Protein AF-B0MYK6-F1 (afdb_monomer_lite)

pLDDT: mean 81.45, std 15.06, range [36.31, 96.44]

Radius of gyration: 29.6 Å; chains: 1; bounding box: 115×35×62 Å

Secondary structure (DSSP, 8-state):
--------------------SHHHHHHHHHHHHHHHHHHHHHHHHHHHHHHHHHHHHHHHHHHHHHHTT--SS-HHHHHHHHHHSHHHHHHHHHHHHHHHHHHHHHEEEEEEE--TTTSHHHHHHHHHHTTEEEEEEETTEEEEEESSHHHHHHTTT---EEEEEETTEEEEEEEHHHHHHHHHHHHHHHHHHHHT--

Organism: NCBI:txid445970

Sequence (198 aa):
MRSPGRSRETKNPKYGRKAPARASVSETDKKFNLIKTITTMKYLIRSVKYFIALCVLYLIIMALMLLTNTSVLTPSETFSALVRSTRGQVLIVAVVLLSALYPKFGFIRRQEIGSLRKNREQILNAFVSEGFKPVRESEHEMVFRADSLFKRLTLLFEDEIRVTQTGEWITIEGIRRGVARVYYRLQSYLERTRNENE

Structure (mmCIF, N/CA/C/O backbone):
data_AF-B0MYK6-F1
#
_entry.id   AF-B0MYK6-F1
#
loop_
_atom_site.group_PDB
_atom_site.id
_atom_site.type_symbol
_atom_site.label_atom_id
_atom_site.label_alt_id
_atom_site.label_comp_id
_atom_site.label_asym_id
_atom_site.label_entity_id
_atom_site.label_seq_id
_atom_site.pdbx_PDB_ins_code
_atom_site.Cartn_x
_atom_site.Cartn_y
_atom_site.Cartn_z
_atom_site.occupancy
_atom_site.B_iso_or_equiv
_atom_site.auth_seq_id
_atom_site.auth_comp_id
_atom_site.auth_asym_id
_atom_site.auth_atom_id
_atom_site.pdbx_PDB_model_num
ATOM 1 N N . MET A 1 1 ? -85.696 -24.598 10.374 1.00 36.81 1 MET A N 1
ATOM 2 C CA . MET A 1 1 ? -85.029 -25.312 9.254 1.00 36.81 1 MET A CA 1
ATOM 3 C C . MET A 1 1 ? -84.890 -24.360 8.066 1.00 36.81 1 MET A C 1
ATOM 5 O O . MET A 1 1 ? -85.805 -23.580 7.877 1.00 36.81 1 MET A O 1
ATOM 9 N N . ARG A 1 2 ? -83.814 -24.503 7.269 1.00 36.31 2 ARG A N 1
ATOM 10 C CA . ARG A 1 2 ? -83.619 -24.045 5.864 1.00 36.31 2 ARG A CA 1
ATOM 11 C C . ARG A 1 2 ? -83.621 -22.530 5.503 1.00 36.31 2 ARG A C 1
ATOM 13 O O . ARG A 1 2 ? -84.557 -21.795 5.771 1.00 36.31 2 ARG A O 1
ATOM 20 N N . SER A 1 3 ? -82.545 -22.143 4.796 1.00 47.00 3 SER A N 1
ATOM 21 C CA . SER A 1 3 ? -82.379 -20.999 3.852 1.00 47.00 3 SER A CA 1
ATOM 22 C C . SER A 1 3 ? -83.186 -21.225 2.540 1.00 47.00 3 SER A C 1
ATOM 24 O O . SER A 1 3 ? -83.774 -22.309 2.464 1.00 47.00 3 SER A O 1
ATOM 26 N N . PRO A 1 4 ? -83.202 -20.359 1.479 1.00 50.62 4 PRO A N 1
ATOM 27 C CA . PRO A 1 4 ? -82.365 -19.181 1.108 1.00 50.62 4 PRO A CA 1
ATOM 28 C C . PRO A 1 4 ? -83.207 -17.885 0.860 1.00 50.62 4 PRO A C 1
ATOM 30 O O . PRO A 1 4 ? -84.377 -17.874 1.216 1.00 50.62 4 PRO A O 1
ATOM 33 N N . GLY A 1 5 ? -82.764 -16.756 0.265 1.00 37.88 5 GLY A N 1
ATOM 34 C CA . GLY A 1 5 ? -81.445 -16.231 -0.173 1.00 37.88 5 GLY A CA 1
ATOM 35 C C . GLY A 1 5 ? -81.534 -15.301 -1.422 1.00 37.88 5 GLY A C 1
ATOM 36 O O . GLY A 1 5 ? -82.568 -15.281 -2.079 1.00 37.88 5 GLY A O 1
ATOM 37 N N . ARG A 1 6 ? -80.435 -14.588 -1.776 1.00 37.66 6 ARG A N 1
ATOM 38 C CA . ARG A 1 6 ? -80.304 -13.478 -2.783 1.00 37.66 6 ARG A CA 1
ATOM 39 C C . ARG A 1 6 ? -81.039 -12.166 -2.428 1.00 37.66 6 ARG A C 1
ATOM 41 O O . ARG A 1 6 ? -82.091 -12.195 -1.816 1.00 37.66 6 ARG A O 1
ATOM 48 N N . SER A 1 7 ? -80.550 -10.972 -2.780 1.00 38.28 7 SER A N 1
ATOM 49 C CA . SER A 1 7 ? -79.268 -10.566 -3.392 1.00 38.28 7 SER A CA 1
ATOM 50 C C . SER A 1 7 ? -78.860 -9.206 -2.816 1.00 38.28 7 SER A C 1
ATOM 52 O O . SER A 1 7 ? -79.649 -8.268 -2.880 1.00 38.28 7 SER A O 1
ATOM 54 N N . ARG A 1 8 ? -77.637 -9.072 -2.282 1.00 43.31 8 ARG A N 1
ATOM 55 C CA . ARG A 1 8 ? -77.063 -7.768 -1.910 1.00 43.31 8 ARG A CA 1
ATOM 56 C C . ARG A 1 8 ? -75.939 -7.385 -2.861 1.00 43.31 8 ARG A C 1
ATOM 58 O O . ARG A 1 8 ? -75.096 -8.204 -3.211 1.00 43.31 8 ARG A O 1
ATOM 65 N N . GLU A 1 9 ? -75.974 -6.120 -3.250 1.00 48.94 9 GLU A N 1
ATOM 66 C CA . GLU A 1 9 ? -75.002 -5.422 -4.078 1.00 48.94 9 GLU A CA 1
ATOM 67 C C . GLU A 1 9 ? -73.582 -5.530 -3.496 1.00 48.94 9 GLU A C 1
ATOM 69 O O . GLU A 1 9 ? -73.323 -5.085 -2.379 1.00 48.94 9 GLU A O 1
ATOM 74 N N . THR A 1 10 ? -72.640 -6.074 -4.269 1.00 42.81 10 THR A N 1
ATOM 75 C CA . THR A 1 10 ? -71.205 -5.894 -4.024 1.00 42.81 10 THR A CA 1
ATOM 76 C C . THR A 1 10 ? -70.553 -5.338 -5.283 1.00 42.81 10 THR A C 1
ATOM 78 O O . THR A 1 10 ? -70.309 -6.036 -6.267 1.00 42.81 10 THR A O 1
ATOM 81 N N . LYS A 1 11 ? -70.272 -4.030 -5.263 1.00 40.41 11 LYS A N 1
ATOM 82 C CA . LYS A 1 11 ? -69.438 -3.391 -6.286 1.00 40.41 11 LYS A CA 1
ATOM 83 C C . LYS A 1 11 ? -68.071 -4.066 -6.265 1.00 40.41 11 LYS A C 1
ATOM 85 O O . LYS A 1 11 ? -67.407 -4.075 -5.235 1.00 40.41 11 LYS A O 1
ATOM 90 N N . ASN A 1 12 ? -67.666 -4.627 -7.399 1.00 38.72 12 ASN A N 1
ATOM 91 C CA . ASN A 1 12 ? -66.358 -5.240 -7.586 1.00 38.72 12 ASN A CA 1
ATOM 92 C C . ASN A 1 12 ? -65.338 -4.141 -7.949 1.00 38.72 12 ASN A C 1
ATOM 94 O O . ASN A 1 12 ? -65.368 -3.665 -9.091 1.00 38.72 12 ASN A O 1
ATOM 98 N N . PRO A 1 13 ? -64.444 -3.706 -7.036 1.00 49.75 13 PRO A N 1
ATOM 99 C CA . PRO A 1 13 ? -63.307 -2.891 -7.427 1.00 49.75 13 PRO A CA 1
ATOM 100 C C . PRO A 1 13 ? -62.362 -3.770 -8.250 1.00 49.75 13 PRO A C 1
ATOM 102 O O . PRO A 1 13 ? -61.569 -4.537 -7.702 1.00 49.75 13 PRO A O 1
ATOM 105 N N . LYS A 1 14 ? -62.459 -3.651 -9.583 1.00 46.50 14 LYS A N 1
ATOM 106 C CA . LYS A 1 14 ? -61.541 -4.295 -10.531 1.00 46.50 14 LYS A CA 1
ATOM 107 C C . LYS A 1 14 ? -60.110 -4.156 -10.023 1.00 46.50 14 LYS A C 1
ATOM 109 O O . LYS A 1 14 ? -59.653 -3.035 -9.814 1.00 46.50 14 LYS A O 1
ATOM 114 N N . TYR A 1 15 ? -59.438 -5.301 -9.883 1.00 46.88 15 TYR A N 1
ATOM 115 C CA . TYR A 1 15 ? -58.025 -5.460 -9.540 1.00 46.88 15 TYR A CA 1
ATOM 116 C C . TYR A 1 15 ? -57.186 -4.217 -9.860 1.00 46.88 15 TYR A C 1
ATOM 118 O O . TYR A 1 15 ? -56.753 -4.007 -10.997 1.00 46.88 15 TYR A O 1
ATOM 126 N N . GLY A 1 16 ? -56.920 -3.417 -8.826 1.00 43.94 16 GLY A N 1
ATOM 127 C CA . GLY A 1 16 ? -55.912 -2.373 -8.883 1.00 43.94 16 GLY A CA 1
ATOM 128 C C . GLY A 1 16 ? -54.557 -3.037 -9.077 1.00 43.94 16 GLY A C 1
ATOM 129 O O . GLY A 1 16 ? -53.931 -3.466 -8.108 1.00 43.94 16 GLY A O 1
ATOM 130 N N . ARG A 1 17 ? -54.114 -3.148 -10.335 1.00 50.19 17 ARG A N 1
ATOM 131 C CA . ARG A 1 17 ? -52.765 -3.582 -10.705 1.00 50.19 17 ARG A CA 1
ATOM 132 C C . ARG A 1 17 ? -51.778 -2.591 -10.082 1.00 50.19 17 ARG A C 1
ATOM 134 O O . ARG A 1 17 ? -51.430 -1.596 -10.713 1.00 50.19 17 ARG A O 1
ATOM 141 N N . LYS A 1 18 ? -51.336 -2.858 -8.845 1.00 53.06 18 LYS A N 1
ATOM 142 C CA . LYS A 1 18 ? -50.196 -2.172 -8.223 1.00 53.06 18 LYS A CA 1
ATOM 143 C C . LYS A 1 18 ? -49.039 -2.277 -9.209 1.00 53.06 18 LYS A C 1
ATOM 145 O O . LYS A 1 18 ? -48.548 -3.378 -9.436 1.00 53.06 18 LYS A O 1
ATOM 150 N N . ALA A 1 19 ? -48.659 -1.165 -9.832 1.00 52.78 19 ALA A N 1
ATOM 151 C CA . ALA A 1 19 ? -47.556 -1.130 -10.780 1.00 52.78 19 ALA A CA 1
ATOM 152 C C . ALA A 1 19 ? -46.248 -1.408 -10.017 1.00 52.78 19 ALA A C 1
ATOM 154 O O . ALA A 1 19 ? -45.855 -0.570 -9.202 1.00 52.78 19 ALA A O 1
ATOM 155 N N . PRO A 1 20 ? -45.572 -2.555 -10.216 1.00 56.78 20 PRO A N 1
ATOM 156 C CA . PRO A 1 20 ? -44.380 -2.867 -9.446 1.00 56.78 20 PRO A CA 1
ATOM 157 C C . PRO A 1 20 ? -43.136 -2.246 -10.093 1.00 56.78 20 PRO A C 1
ATOM 159 O O . PRO A 1 20 ? -42.980 -2.239 -11.313 1.00 56.78 20 PRO A O 1
ATOM 162 N N . ALA A 1 21 ? -42.209 -1.810 -9.243 1.00 55.12 21 ALA A N 1
ATOM 163 C CA . ALA A 1 21 ? -40.759 -1.847 -9.459 1.00 55.12 21 ALA A CA 1
ATOM 164 C C . ALA A 1 21 ? -40.095 -1.073 -10.628 1.00 55.12 21 ALA A C 1
ATOM 166 O O . ALA A 1 21 ? -38.866 -1.029 -10.669 1.00 55.12 21 ALA A O 1
ATOM 167 N N . ARG A 1 22 ? -40.807 -0.412 -11.556 1.00 55.03 22 ARG A N 1
ATOM 168 C CA . ARG A 1 22 ? -40.123 0.229 -12.710 1.00 55.03 22 ARG A CA 1
ATOM 169 C C . ARG A 1 22 ? -39.222 1.418 -12.329 1.00 55.03 22 ARG A C 1
ATOM 171 O O . ARG A 1 22 ? -38.188 1.617 -12.958 1.00 55.03 22 ARG A O 1
ATOM 178 N N . ALA A 1 23 ? -39.579 2.176 -11.289 1.00 56.53 23 ALA A N 1
ATOM 179 C CA . ALA A 1 23 ? -38.757 3.282 -10.782 1.00 56.53 23 ALA A CA 1
ATOM 180 C C . ALA A 1 23 ? -37.548 2.795 -9.957 1.00 56.53 23 ALA A C 1
ATOM 182 O O . ALA A 1 23 ? -36.442 3.305 -10.124 1.00 56.53 23 ALA A O 1
ATOM 183 N N . SER A 1 24 ? -37.731 1.768 -9.118 1.00 58.75 24 SER A N 1
ATOM 184 C CA . SER A 1 24 ? -36.668 1.233 -8.255 1.00 58.75 24 SER A CA 1
ATOM 185 C C . SER A 1 24 ? -35.551 0.539 -9.040 1.00 58.75 24 SER A C 1
ATOM 187 O O . SER A 1 24 ? -34.388 0.649 -8.655 1.00 58.75 24 SER A O 1
ATOM 189 N N . VAL A 1 25 ? -35.874 -0.133 -10.153 1.00 63.50 25 VAL A N 1
ATOM 190 C CA . VAL A 1 25 ? -34.868 -0.754 -11.038 1.00 63.50 25 VAL A CA 1
ATOM 191 C C . VAL A 1 25 ? -33.927 0.314 -11.615 1.00 63.50 25 VAL A C 1
ATOM 193 O O . VAL A 1 25 ? -32.721 0.218 -11.422 1.00 63.50 25 VAL A O 1
ATOM 196 N N . SER A 1 26 ? -34.469 1.408 -12.165 1.00 73.12 26 SER A N 1
ATOM 197 C CA . SER A 1 26 ? -33.685 2.537 -12.705 1.00 73.12 26 SER A CA 1
ATOM 198 C C . SER A 1 26 ? -32.721 3.162 -11.685 1.00 73.12 26 SER A C 1
ATOM 200 O O . SER A 1 26 ? -31.572 3.459 -12.015 1.00 73.12 26 SER A O 1
ATOM 202 N N . GLU A 1 27 ? -33.142 3.349 -10.429 1.00 78.00 27 GLU A N 1
ATOM 203 C CA . GLU A 1 27 ? -32.228 3.842 -9.390 1.00 78.00 27 GLU A CA 1
ATOM 204 C C . GLU A 1 27 ? -31.151 2.830 -9.003 1.00 78.00 27 GLU A C 1
ATOM 206 O O . GLU A 1 27 ? -30.004 3.218 -8.772 1.00 78.00 27 GL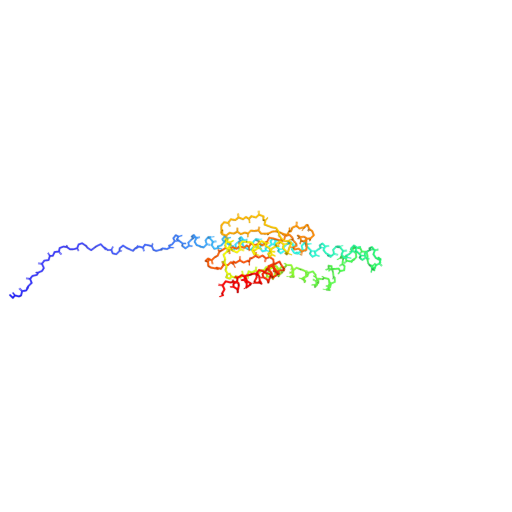U A O 1
ATOM 211 N N . THR A 1 28 ? -31.511 1.550 -8.920 1.00 81.38 28 THR A N 1
ATOM 212 C CA . THR A 1 28 ? -30.576 0.475 -8.566 1.00 81.38 28 THR A CA 1
ATOM 213 C C . THR A 1 28 ? -29.511 0.323 -9.650 1.00 81.38 28 THR A C 1
ATOM 215 O O . THR A 1 28 ? -28.323 0.295 -9.331 1.00 81.38 28 THR A O 1
ATOM 218 N N . ASP A 1 29 ? -29.905 0.364 -10.925 1.00 81.50 29 ASP A N 1
ATOM 219 C CA . ASP A 1 29 ? -28.997 0.325 -12.074 1.00 81.50 29 ASP A CA 1
ATOM 220 C C . ASP A 1 29 ? -28.067 1.545 -12.112 1.00 81.50 29 ASP A C 1
ATOM 222 O O . ASP A 1 29 ? -26.863 1.409 -12.346 1.00 81.50 29 ASP A O 1
ATOM 226 N N . LYS A 1 30 ? -28.584 2.751 -11.837 1.00 81.38 30 LYS A N 1
ATOM 227 C CA . LYS A 1 30 ? -27.758 3.968 -11.735 1.00 81.38 30 LYS A CA 1
ATOM 228 C C . LYS A 1 30 ? -26.750 3.869 -10.590 1.00 81.38 30 LYS A C 1
ATOM 230 O O . LYS A 1 30 ? -25.572 4.153 -10.800 1.00 81.38 30 LYS A O 1
ATOM 235 N N . LYS A 1 31 ? -27.180 3.426 -9.402 1.00 80.88 31 LYS A N 1
ATOM 236 C CA . LYS A 1 31 ? -26.304 3.216 -8.234 1.00 80.88 31 LYS A CA 1
ATOM 237 C C . LYS A 1 31 ? -25.233 2.159 -8.531 1.00 80.88 31 LYS A C 1
ATOM 239 O O . LYS A 1 31 ? -24.059 2.402 -8.261 1.00 80.88 31 LYS A O 1
ATOM 244 N N . PHE A 1 32 ? -25.597 1.043 -9.162 1.00 82.75 32 PHE A N 1
ATOM 245 C CA . PHE A 1 32 ? -24.663 -0.010 -9.566 1.00 82.75 32 PHE A CA 1
ATOM 246 C C . PHE A 1 32 ? -23.616 0.493 -10.570 1.00 82.75 32 PHE A C 1
ATOM 248 O O . PHE A 1 32 ? -22.416 0.323 -10.350 1.00 82.75 32 PHE A O 1
ATOM 255 N N . ASN A 1 33 ? -24.043 1.176 -11.637 1.00 81.56 33 ASN A N 1
ATOM 256 C CA . ASN A 1 33 ? -23.128 1.730 -12.638 1.00 81.56 33 ASN A CA 1
ATOM 257 C C . ASN A 1 33 ? -22.224 2.833 -12.062 1.00 81.56 33 ASN A C 1
ATOM 259 O O . ASN A 1 33 ? -21.046 2.903 -12.419 1.00 81.56 33 ASN A O 1
ATOM 263 N N . LEU A 1 34 ? -22.723 3.646 -11.125 1.00 80.88 34 LEU A N 1
ATOM 264 C CA . LEU A 1 34 ? -21.923 4.638 -10.405 1.00 80.88 34 LEU A CA 1
ATOM 265 C C . LEU A 1 34 ? -20.850 3.969 -9.529 1.00 80.88 34 LEU A C 1
ATOM 267 O O . LEU A 1 34 ? -19.680 4.333 -9.618 1.00 80.88 34 LEU A O 1
ATOM 271 N N . ILE A 1 35 ? -21.211 2.950 -8.739 1.00 81.12 35 ILE A N 1
ATOM 272 C CA . ILE A 1 35 ? -20.265 2.182 -7.907 1.00 81.12 35 ILE A CA 1
ATOM 273 C C . ILE A 1 35 ? -19.215 1.483 -8.782 1.00 81.12 35 ILE A C 1
ATOM 275 O O . ILE A 1 35 ? -18.018 1.546 -8.483 1.00 81.12 35 ILE A O 1
ATOM 279 N N . LYS A 1 36 ? -19.636 0.868 -9.894 1.00 81.62 36 LYS A N 1
ATOM 280 C CA . LYS A 1 36 ? -18.737 0.256 -10.880 1.00 81.62 36 LYS A CA 1
ATOM 281 C C . LYS A 1 36 ? -17.765 1.293 -11.444 1.00 81.62 36 LYS A C 1
ATOM 283 O O . LYS A 1 36 ? -16.561 1.077 -11.403 1.00 81.62 36 LYS A O 1
ATOM 288 N N . THR A 1 37 ? -18.257 2.456 -11.865 1.00 76.75 37 THR A N 1
ATOM 289 C CA . THR A 1 37 ? -17.408 3.531 -12.403 1.00 76.75 37 THR A CA 1
ATOM 290 C C . THR A 1 37 ? -16.421 4.045 -11.352 1.00 76.75 37 THR A C 1
ATOM 292 O O . THR A 1 37 ? -15.227 4.106 -11.622 1.00 76.75 37 THR A O 1
ATOM 295 N N . ILE A 1 38 ? -16.867 4.334 -10.124 1.00 78.62 38 ILE A N 1
ATOM 296 C CA . ILE A 1 38 ? -15.992 4.801 -9.033 1.00 78.62 38 ILE A CA 1
ATOM 297 C C . ILE A 1 38 ? -14.907 3.764 -8.701 1.00 78.62 38 ILE A C 1
ATOM 299 O O . ILE A 1 38 ? -13.749 4.130 -8.489 1.00 78.62 38 ILE A O 1
ATOM 303 N N . THR A 1 39 ? -15.251 2.474 -8.656 1.00 78.81 39 THR A N 1
ATOM 304 C CA . THR A 1 39 ? -14.274 1.406 -8.384 1.00 78.81 39 THR A CA 1
ATOM 305 C C . THR A 1 39 ? -13.297 1.215 -9.546 1.00 78.81 39 THR A C 1
ATOM 307 O O . THR A 1 39 ? -12.097 1.111 -9.294 1.00 78.81 39 THR A O 1
ATOM 310 N N . THR A 1 40 ? -13.752 1.285 -10.802 1.00 77.94 40 THR A N 1
ATOM 311 C CA . THR A 1 40 ? -12.879 1.293 -11.990 1.00 77.94 40 THR A CA 1
ATOM 312 C C . THR A 1 40 ? -11.937 2.500 -12.007 1.00 77.94 40 THR A C 1
ATOM 314 O O . THR A 1 40 ? -10.743 2.320 -12.227 1.00 77.94 40 THR A O 1
ATOM 317 N N . MET A 1 41 ? -12.413 3.711 -11.700 1.00 83.56 41 MET A N 1
ATOM 318 C CA . MET A 1 41 ? -11.564 4.911 -11.653 1.00 83.56 41 MET A CA 1
ATOM 319 C C . MET A 1 41 ? -10.509 4.820 -10.542 1.00 83.56 41 MET A C 1
ATOM 321 O O . MET A 1 41 ? -9.334 5.087 -10.786 1.00 83.56 41 MET A O 1
ATOM 325 N N . LYS A 1 42 ? -10.881 4.350 -9.341 1.00 83.69 42 LYS A N 1
ATOM 326 C CA . LYS A 1 42 ? -9.919 4.077 -8.254 1.00 83.69 42 LYS A CA 1
ATOM 327 C C . LYS A 1 42 ? -8.881 3.020 -8.650 1.00 83.69 42 LYS A C 1
ATOM 329 O O . LYS A 1 42 ? -7.705 3.170 -8.324 1.00 83.69 42 LYS A O 1
ATOM 334 N N . TYR A 1 43 ? -9.294 1.969 -9.363 1.00 84.31 43 TYR A N 1
ATOM 335 C CA . TYR A 1 43 ? -8.387 0.940 -9.880 1.00 84.31 43 TYR A CA 1
ATOM 336 C C . TYR A 1 43 ? -7.414 1.511 -10.921 1.00 84.31 43 TYR A C 1
ATOM 338 O O . TYR A 1 43 ? -6.216 1.240 -10.854 1.00 84.31 43 TYR A O 1
ATOM 346 N N . LEU A 1 44 ? -7.907 2.340 -11.845 1.00 85.44 44 LEU A N 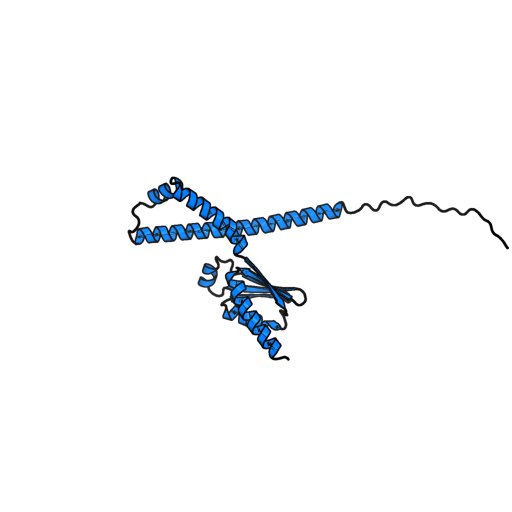1
ATOM 347 C CA . LEU A 1 44 ? -7.106 2.968 -12.893 1.00 85.44 44 LEU A CA 1
ATOM 348 C C . LEU A 1 44 ? -6.078 3.948 -12.312 1.00 85.44 44 LEU A C 1
ATOM 350 O O . LEU A 1 44 ? -4.907 3.862 -12.664 1.00 85.44 44 LEU A O 1
ATOM 354 N N . ILE A 1 45 ? -6.465 4.801 -11.357 1.00 87.50 45 ILE A N 1
ATOM 355 C CA . ILE A 1 45 ? -5.534 5.705 -10.653 1.00 87.50 45 ILE A CA 1
ATOM 356 C C . ILE A 1 45 ? -4.411 4.908 -9.968 1.00 87.50 45 ILE A C 1
ATOM 358 O O . ILE A 1 45 ? -3.236 5.267 -10.069 1.00 87.50 45 ILE A O 1
ATOM 362 N N . ARG A 1 46 ? -4.752 3.788 -9.316 1.00 87.31 46 ARG A N 1
ATOM 363 C CA . ARG A 1 46 ? -3.767 2.871 -8.723 1.00 87.31 46 ARG A CA 1
ATOM 364 C C . ARG A 1 46 ? -2.843 2.270 -9.783 1.00 87.31 46 ARG A C 1
ATOM 366 O O . ARG A 1 46 ? -1.629 2.346 -9.623 1.00 87.31 46 ARG A O 1
ATOM 373 N N . SER A 1 47 ? -3.394 1.742 -10.878 1.00 87.62 47 SER A N 1
ATOM 374 C CA . SER A 1 47 ? -2.630 1.194 -12.010 1.00 87.62 47 SER A CA 1
ATOM 375 C C . SER A 1 47 ? -1.643 2.211 -12.589 1.00 87.62 47 SER A C 1
ATOM 377 O O . SER A 1 47 ? -0.471 1.888 -12.766 1.00 87.62 47 SER A O 1
ATOM 379 N N . VAL A 1 48 ? -2.089 3.448 -12.832 1.00 89.81 48 VAL A N 1
ATOM 380 C CA . VAL A 1 48 ? -1.248 4.544 -13.339 1.00 89.81 48 VAL A CA 1
ATOM 381 C C . VAL A 1 48 ? -0.130 4.872 -12.349 1.00 89.81 48 VAL A C 1
ATOM 383 O O . VAL A 1 48 ? 1.017 5.027 -12.758 1.00 89.81 48 VAL A O 1
ATOM 386 N N . LYS A 1 49 ? -0.409 4.895 -11.039 1.00 89.75 49 LYS A N 1
ATOM 387 C CA . LYS A 1 49 ? 0.639 5.096 -10.029 1.00 89.75 49 LYS A CA 1
ATOM 388 C C . LYS A 1 49 ? 1.680 3.971 -10.026 1.00 89.75 49 LYS A C 1
ATOM 390 O O . LYS A 1 49 ? 2.869 4.264 -9.924 1.00 89.75 49 LYS A O 1
ATOM 395 N N . TYR A 1 50 ? 1.271 2.707 -10.162 1.00 89.62 50 TYR A N 1
ATOM 396 C CA . TYR A 1 50 ? 2.223 1.592 -10.266 1.00 89.62 50 TYR A CA 1
ATOM 397 C C . TYR A 1 50 ? 3.036 1.646 -11.566 1.00 89.62 50 TYR A C 1
ATOM 399 O O . TYR A 1 50 ? 4.230 1.362 -11.535 1.00 89.62 50 TYR A O 1
ATOM 407 N N . PHE A 1 51 ? 2.433 2.072 -12.679 1.00 90.06 51 PHE A N 1
ATOM 408 C CA . PHE A 1 51 ? 3.141 2.300 -13.941 1.00 90.06 51 PHE A CA 1
ATOM 409 C C . PHE A 1 51 ? 4.216 3.385 -13.789 1.00 90.06 51 PHE A C 1
ATOM 411 O O . PHE A 1 51 ? 5.386 3.132 -14.065 1.00 90.06 51 PHE A O 1
ATOM 418 N N . ILE A 1 52 ? 3.853 4.552 -13.241 1.00 90.88 52 ILE A N 1
ATOM 419 C CA . ILE A 1 52 ? 4.795 5.648 -12.963 1.00 90.88 52 ILE A CA 1
ATOM 420 C C . ILE A 1 52 ? 5.922 5.180 -12.031 1.00 90.88 52 ILE A C 1
ATOM 422 O O . ILE A 1 52 ? 7.084 5.481 -12.289 1.00 90.88 52 ILE A O 1
ATOM 426 N N . ALA A 1 53 ? 5.616 4.405 -10.985 1.00 89.19 53 ALA A N 1
ATOM 427 C CA . ALA A 1 53 ? 6.629 3.868 -10.077 1.00 89.19 53 ALA A CA 1
ATOM 428 C C . ALA A 1 53 ? 7.634 2.937 -10.785 1.00 89.19 53 ALA A C 1
ATOM 430 O O . ALA A 1 53 ? 8.831 3.018 -10.512 1.00 89.19 53 ALA A O 1
ATOM 431 N N . LEU A 1 54 ? 7.175 2.095 -11.721 1.00 90.19 54 LEU A N 1
ATOM 432 C CA . LEU A 1 54 ? 8.048 1.246 -12.541 1.00 90.19 54 LEU A CA 1
ATOM 433 C C . LEU A 1 54 ? 8.885 2.069 -13.534 1.00 90.19 54 LEU A C 1
ATOM 435 O O . LEU A 1 54 ? 10.073 1.793 -13.694 1.00 90.19 54 LEU A O 1
ATOM 439 N N . CYS A 1 55 ? 8.318 3.113 -14.146 1.00 89.81 55 CYS A N 1
ATOM 440 C CA . CYS A 1 55 ? 9.064 4.033 -15.010 1.00 89.81 55 CYS A CA 1
ATOM 441 C C . CYS A 1 55 ? 10.152 4.799 -14.240 1.00 89.81 55 CYS A C 1
ATOM 443 O O . CYS A 1 55 ? 11.284 4.886 -14.708 1.00 89.81 55 CYS A O 1
ATOM 445 N N . VAL A 1 56 ? 9.846 5.310 -13.043 1.00 90.81 56 VAL A N 1
ATOM 446 C CA . VAL A 1 56 ? 10.831 5.980 -12.176 1.00 90.81 56 VAL A CA 1
ATOM 447 C C . VAL A 1 56 ? 11.927 5.004 -11.740 1.00 90.81 56 VAL A C 1
ATOM 449 O O . VAL A 1 56 ? 13.101 5.357 -11.793 1.00 90.81 56 VAL A O 1
ATOM 452 N N . LEU A 1 57 ? 11.578 3.763 -11.383 1.00 89.81 57 LEU A N 1
ATOM 453 C CA . LEU A 1 57 ? 12.561 2.724 -11.061 1.00 89.81 57 LEU A CA 1
ATOM 454 C C . LEU A 1 57 ? 13.489 2.421 -12.251 1.00 89.81 57 LEU A C 1
ATOM 456 O O . LEU A 1 57 ? 14.701 2.343 -12.067 1.00 89.81 57 LEU A O 1
ATOM 460 N N . TYR A 1 58 ? 12.943 2.307 -13.466 1.00 87.81 58 TYR A N 1
ATOM 461 C CA . TYR A 1 58 ? 13.736 2.143 -14.688 1.00 87.81 58 TYR A CA 1
ATOM 462 C C . TYR A 1 58 ? 14.703 3.318 -14.905 1.00 87.81 58 TYR A C 1
ATOM 464 O O . TYR A 1 58 ? 15.882 3.094 -15.166 1.00 87.81 58 TYR A O 1
ATOM 472 N N . LEU A 1 59 ? 14.243 4.563 -14.731 1.00 88.38 59 LEU A N 1
ATOM 473 C CA . LEU A 1 59 ? 15.096 5.752 -14.853 1.00 88.38 59 LEU A CA 1
ATOM 474 C C . LEU A 1 59 ? 16.207 5.796 -13.791 1.00 88.38 59 LEU A C 1
ATOM 476 O O . LEU A 1 59 ? 17.326 6.188 -14.112 1.00 88.38 59 LEU A O 1
ATOM 480 N N . ILE A 1 60 ? 15.938 5.354 -12.558 1.00 90.00 60 ILE A N 1
ATOM 481 C CA . ILE A 1 60 ? 16.955 5.239 -11.499 1.00 90.00 60 ILE A CA 1
ATOM 482 C C . ILE A 1 60 ? 18.010 4.186 -11.866 1.00 90.00 60 ILE A C 1
ATOM 484 O O . ILE A 1 60 ? 19.202 4.446 -11.718 1.00 90.00 60 ILE A O 1
ATOM 488 N N . ILE A 1 61 ? 17.595 3.023 -12.380 1.00 87.38 61 ILE A N 1
ATOM 489 C CA . ILE A 1 61 ? 18.522 1.971 -12.829 1.00 87.38 61 ILE A CA 1
ATOM 490 C C . ILE A 1 61 ? 19.368 2.474 -14.006 1.00 87.38 61 ILE A C 1
ATOM 492 O O . ILE A 1 61 ? 20.586 2.329 -13.978 1.00 87.38 61 ILE A O 1
ATOM 496 N N . MET A 1 62 ? 18.754 3.139 -14.989 1.00 83.56 62 MET A N 1
ATOM 497 C CA . MET A 1 62 ? 19.459 3.780 -16.106 1.00 83.56 62 MET A CA 1
ATOM 498 C C . MET A 1 62 ? 20.493 4.807 -15.628 1.00 83.56 62 MET A C 1
ATOM 500 O O . MET A 1 62 ? 21.641 4.767 -16.064 1.00 83.56 62 MET A O 1
ATOM 504 N N . ALA A 1 63 ? 20.116 5.696 -14.704 1.00 85.62 63 ALA A N 1
ATOM 505 C CA . ALA A 1 63 ? 21.028 6.675 -14.120 1.00 85.62 63 ALA A CA 1
ATOM 506 C C . ALA A 1 63 ? 22.199 6.001 -13.385 1.00 85.62 63 ALA A C 1
ATOM 508 O O . ALA A 1 63 ? 23.344 6.415 -13.546 1.00 85.62 63 ALA A O 1
ATOM 509 N N . LEU A 1 64 ? 21.940 4.925 -12.636 1.00 86.88 64 LEU A N 1
ATOM 510 C CA . LEU A 1 64 ? 22.980 4.156 -11.953 1.00 86.88 64 LEU A CA 1
ATOM 511 C C . LEU A 1 64 ? 23.929 3.452 -12.941 1.00 86.88 64 LEU A C 1
ATOM 513 O O . LEU A 1 64 ? 25.139 3.456 -12.726 1.00 86.88 64 LEU A O 1
ATOM 517 N N . MET A 1 65 ? 23.419 2.884 -14.039 1.00 85.00 65 MET A N 1
ATOM 518 C CA . MET A 1 65 ? 24.253 2.258 -15.078 1.00 85.00 65 MET A CA 1
ATOM 519 C C . MET A 1 65 ? 25.186 3.266 -15.765 1.00 85.00 65 MET A C 1
ATOM 521 O O . MET A 1 65 ? 26.356 2.958 -15.991 1.00 85.00 65 MET A O 1
ATOM 525 N N . LEU A 1 66 ? 24.698 4.486 -16.015 1.00 81.94 66 LEU A N 1
ATOM 526 C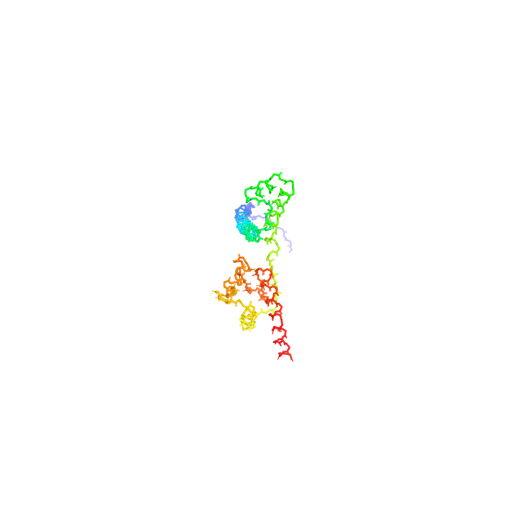 CA . LEU A 1 66 ? 25.506 5.599 -16.527 1.00 81.94 66 LEU A CA 1
ATOM 527 C C . LEU A 1 66 ? 26.576 6.036 -15.511 1.00 81.94 66 LEU A C 1
ATOM 529 O O . LEU A 1 66 ? 27.749 6.125 -15.856 1.00 81.94 66 LEU A O 1
ATOM 533 N N . LEU A 1 67 ? 26.200 6.244 -14.242 1.00 84.50 67 LEU A N 1
ATOM 534 C CA . LEU A 1 67 ? 27.128 6.651 -13.173 1.00 84.50 67 LEU A CA 1
ATOM 535 C C . LEU A 1 67 ? 28.232 5.615 -12.907 1.00 84.50 67 LEU A C 1
ATOM 537 O O . LEU A 1 67 ? 29.351 5.974 -12.552 1.00 84.50 67 LEU A O 1
ATOM 541 N N . THR A 1 68 ? 27.924 4.329 -13.082 1.00 83.25 68 THR A N 1
ATOM 542 C CA . THR A 1 68 ? 28.876 3.217 -12.924 1.00 83.25 68 THR A CA 1
ATOM 543 C C . THR A 1 68 ? 29.692 2.917 -14.187 1.00 83.25 68 THR A C 1
ATOM 545 O O . THR A 1 68 ? 30.524 2.016 -14.150 1.00 83.25 68 THR A O 1
ATOM 548 N N . ASN A 1 69 ? 29.474 3.637 -15.298 1.00 74.19 69 ASN A N 1
ATOM 549 C CA . ASN A 1 69 ? 30.054 3.353 -16.622 1.00 74.19 69 ASN A CA 1
ATOM 550 C C . ASN A 1 69 ? 29.817 1.906 -17.115 1.00 74.19 69 ASN A C 1
ATOM 552 O O . ASN A 1 69 ? 30.555 1.392 -17.953 1.00 74.19 69 ASN A O 1
ATOM 556 N N . THR A 1 70 ? 28.767 1.240 -16.621 1.00 66.75 70 THR A N 1
ATOM 557 C CA . THR A 1 70 ? 28.357 -0.103 -17.080 1.00 66.75 70 THR A CA 1
ATOM 558 C C . THR A 1 70 ? 27.446 -0.051 -18.311 1.00 66.75 70 THR A C 1
ATOM 560 O O . THR A 1 70 ? 27.154 -1.077 -18.927 1.00 66.75 70 THR A O 1
ATOM 563 N N . SER A 1 71 ? 27.004 1.146 -18.701 1.00 59.97 71 SER A N 1
ATOM 564 C CA . SER A 1 71 ? 26.247 1.400 -19.923 1.00 59.97 71 SER A CA 1
ATOM 565 C C . SER A 1 71 ? 27.145 1.354 -21.165 1.00 59.97 71 SER A C 1
ATOM 567 O O . SER A 1 71 ? 27.888 2.293 -21.436 1.00 59.97 71 SER A O 1
ATOM 569 N N . VAL A 1 72 ? 27.007 0.297 -21.970 1.00 57.78 72 VAL A N 1
ATOM 570 C CA . VAL A 1 72 ? 27.654 0.175 -23.297 1.00 57.78 72 VAL A CA 1
ATOM 571 C C . VAL A 1 72 ? 27.028 1.120 -24.343 1.00 57.78 72 VAL A C 1
ATOM 573 O O . VAL A 1 72 ? 27.601 1.325 -25.407 1.00 57.78 72 VAL A O 1
ATOM 576 N N . LEU A 1 73 ? 25.853 1.697 -24.058 1.00 63.25 73 LEU A N 1
ATOM 577 C CA . LEU A 1 73 ? 25.093 2.551 -24.974 1.00 63.25 73 LEU A CA 1
ATOM 578 C C . LEU A 1 73 ? 24.690 3.883 -24.326 1.00 63.25 73 LEU A C 1
ATOM 580 O O . LEU A 1 73 ? 24.408 3.960 -23.128 1.00 63.25 73 LEU A O 1
ATOM 584 N N . THR A 1 74 ? 24.567 4.912 -25.159 1.00 70.00 74 THR A N 1
ATOM 585 C CA . THR A 1 74 ? 24.049 6.245 -24.816 1.00 70.00 74 THR A CA 1
ATOM 586 C C . THR A 1 74 ? 22.577 6.149 -24.356 1.00 70.00 74 THR A C 1
ATOM 588 O O . THR A 1 74 ? 21.858 5.236 -24.786 1.00 70.00 74 THR A O 1
ATOM 591 N N . PRO A 1 75 ? 22.043 7.074 -23.526 1.00 69.69 75 PRO A N 1
ATOM 592 C CA . PRO A 1 75 ? 20.638 7.022 -23.093 1.00 69.69 75 PRO A CA 1
ATOM 593 C C . PRO A 1 75 ? 19.615 6.968 -24.242 1.00 69.69 75 PRO A C 1
ATOM 595 O O . PRO A 1 75 ? 18.621 6.244 -24.159 1.00 69.69 75 PRO A O 1
ATOM 598 N N . SER A 1 76 ? 19.880 7.690 -25.335 1.00 69.88 76 SER A N 1
ATOM 599 C CA . SER A 1 76 ? 19.074 7.695 -26.564 1.00 69.88 76 SER A CA 1
ATOM 600 C C . SER A 1 76 ? 19.081 6.342 -27.282 1.00 69.88 76 SER A C 1
ATOM 602 O O . SER A 1 76 ? 18.035 5.856 -27.710 1.00 69.88 76 SER A O 1
ATOM 604 N N . GLU A 1 77 ? 20.245 5.706 -27.378 1.00 73.56 77 GLU A N 1
ATOM 605 C CA . GLU A 1 77 ? 20.427 4.393 -27.996 1.00 73.56 77 GLU A CA 1
ATOM 606 C C . GLU A 1 77 ? 19.784 3.289 -27.154 1.00 73.56 77 GLU A C 1
ATOM 608 O O . GLU A 1 77 ? 19.114 2.413 -27.698 1.00 73.56 77 GLU A O 1
ATOM 613 N N . THR A 1 78 ? 19.890 3.377 -25.826 1.00 73.31 78 THR A N 1
ATOM 614 C CA . THR A 1 78 ? 19.229 2.440 -24.905 1.00 73.31 78 THR A CA 1
ATOM 615 C C . THR A 1 78 ? 17.704 2.544 -25.004 1.00 73.31 78 THR A C 1
ATOM 617 O O . THR A 1 78 ? 17.014 1.526 -25.053 1.00 73.31 78 THR A O 1
ATOM 620 N N . PHE A 1 79 ? 17.157 3.760 -25.121 1.00 74.19 79 PHE A N 1
ATOM 621 C CA . PHE A 1 79 ? 15.727 3.962 -25.372 1.00 74.19 79 PHE A CA 1
ATOM 622 C C . PHE A 1 79 ? 15.298 3.471 -26.768 1.00 74.19 79 PHE A C 1
ATOM 624 O O . PHE A 1 79 ? 14.267 2.813 -26.907 1.00 74.19 79 PHE A O 1
ATOM 631 N N . SER A 1 80 ? 16.107 3.723 -27.802 1.00 74.81 80 SER A N 1
ATOM 632 C CA . SER A 1 80 ? 15.872 3.211 -29.160 1.00 74.81 80 SER A CA 1
ATOM 633 C C . SER A 1 80 ? 15.841 1.677 -29.182 1.00 74.81 80 SER A C 1
ATOM 635 O O . SER A 1 80 ? 14.912 1.082 -29.732 1.00 74.81 80 SER A O 1
ATOM 637 N N . ALA A 1 81 ? 16.793 1.030 -28.503 1.00 78.00 81 ALA A N 1
ATOM 638 C CA . ALA A 1 81 ? 16.835 -0.416 -28.324 1.00 78.00 81 ALA A CA 1
ATOM 639 C C . ALA A 1 81 ? 15.612 -0.934 -27.547 1.00 78.00 81 ALA A C 1
ATOM 641 O O . ALA A 1 81 ? 15.025 -1.936 -27.952 1.00 78.00 81 ALA A O 1
ATOM 642 N N . LEU A 1 82 ? 15.174 -0.240 -26.490 1.00 79.69 82 LEU A N 1
ATOM 643 C CA . LEU A 1 82 ? 13.976 -0.598 -25.724 1.00 79.69 82 LEU A CA 1
ATOM 644 C C . LEU A 1 82 ? 12.698 -0.584 -26.585 1.00 79.69 82 LEU A C 1
ATOM 646 O O . LEU A 1 82 ? 11.869 -1.480 -26.463 1.00 79.69 82 LEU A O 1
ATOM 650 N N . VAL A 1 83 ? 12.529 0.404 -27.467 1.00 81.94 83 VAL A N 1
ATOM 651 C CA . VAL A 1 83 ? 11.304 0.539 -28.280 1.00 81.94 83 VAL A CA 1
ATOM 652 C C . VAL A 1 83 ? 11.340 -0.325 -29.549 1.00 81.94 83 VAL A C 1
ATOM 654 O O . VAL A 1 83 ? 10.302 -0.834 -29.980 1.00 81.94 83 VAL A O 1
ATOM 657 N N . ARG A 1 84 ? 12.517 -0.509 -30.164 1.00 82.00 84 ARG A N 1
ATOM 658 C CA . ARG A 1 84 ? 12.667 -1.217 -31.452 1.00 82.00 84 ARG A CA 1
ATOM 659 C C . ARG A 1 84 ? 13.045 -2.694 -31.325 1.00 82.00 84 ARG A C 1
ATOM 661 O O . ARG A 1 84 ? 12.771 -3.454 -32.248 1.00 82.00 84 ARG A O 1
ATOM 668 N N . SER A 1 85 ? 13.660 -3.125 -30.222 1.00 86.81 85 SER A N 1
ATOM 669 C CA . SER A 1 85 ? 13.972 -4.544 -30.005 1.00 86.81 85 SER A CA 1
ATOM 670 C C . SER A 1 85 ? 12.743 -5.310 -29.531 1.00 86.81 85 SER A C 1
ATOM 672 O O . SER A 1 85 ? 12.058 -4.878 -28.605 1.00 86.81 85 SER A O 1
ATOM 674 N N . THR A 1 86 ? 12.541 -6.522 -30.051 1.00 85.31 86 THR A N 1
ATOM 675 C CA . THR A 1 86 ? 11.529 -7.470 -29.555 1.00 85.31 86 THR A CA 1
ATOM 676 C C . THR A 1 86 ? 11.646 -7.699 -28.044 1.00 85.31 86 THR A C 1
ATOM 678 O O . THR A 1 86 ? 10.635 -7.756 -27.351 1.00 85.31 86 THR A O 1
ATOM 681 N N . ARG A 1 87 ? 12.873 -7.764 -27.497 1.00 83.19 87 ARG A N 1
ATOM 682 C CA . ARG A 1 87 ? 13.101 -7.928 -26.047 1.00 83.19 87 ARG A CA 1
ATOM 683 C C . ARG A 1 87 ? 12.606 -6.717 -25.251 1.00 83.19 87 ARG A C 1
ATOM 685 O O . ARG A 1 87 ? 12.019 -6.879 -24.186 1.00 83.19 87 ARG A O 1
ATOM 692 N N . GLY A 1 88 ? 12.824 -5.516 -25.782 1.00 84.56 88 GLY A N 1
ATOM 693 C CA . GLY A 1 88 ? 12.385 -4.272 -25.160 1.00 84.56 88 GLY A CA 1
ATOM 694 C C . GLY A 1 88 ? 10.872 -4.063 -25.257 1.00 84.56 88 GLY A C 1
ATOM 695 O O . GLY A 1 88 ? 10.243 -3.700 -24.268 1.00 84.56 88 GLY A O 1
ATOM 696 N N . GLN A 1 89 ? 10.260 -4.422 -26.387 1.00 87.19 89 GLN A N 1
ATOM 697 C CA . GLN A 1 89 ? 8.803 -4.439 -26.554 1.00 87.19 89 GLN A CA 1
ATOM 698 C C . GLN A 1 89 ? 8.128 -5.424 -25.592 1.00 87.19 89 GLN A C 1
ATOM 700 O O . GLN A 1 89 ? 7.148 -5.065 -24.940 1.00 87.19 89 GLN A O 1
ATOM 705 N N . VAL A 1 90 ? 8.686 -6.630 -25.425 1.00 91.12 90 VAL A N 1
ATOM 706 C CA . VAL A 1 90 ? 8.235 -7.591 -24.403 1.00 91.12 90 VAL A CA 1
ATOM 707 C C . VAL A 1 90 ? 8.353 -6.995 -22.997 1.00 91.12 90 VAL A C 1
ATOM 709 O O . VAL A 1 90 ? 7.426 -7.149 -22.205 1.00 91.12 90 VAL A O 1
ATOM 712 N N . LEU A 1 91 ? 9.428 -6.259 -22.688 1.00 88.81 91 LEU A N 1
ATOM 713 C CA . LEU A 1 91 ? 9.578 -5.576 -21.399 1.00 88.81 91 LEU A CA 1
ATOM 714 C C . LEU A 1 91 ? 8.547 -4.450 -21.206 1.00 88.81 91 LEU A C 1
ATOM 716 O O . LEU A 1 91 ? 7.963 -4.357 -20.130 1.00 88.81 91 LEU A O 1
ATOM 720 N N . ILE A 1 92 ? 8.261 -3.641 -22.232 1.00 88.88 92 ILE A N 1
ATOM 721 C CA . ILE A 1 92 ? 7.207 -2.611 -22.191 1.00 88.88 92 ILE A CA 1
ATOM 722 C C . ILE A 1 92 ? 5.843 -3.258 -21.913 1.00 88.88 92 ILE A C 1
ATOM 724 O O . ILE A 1 92 ? 5.138 -2.836 -20.996 1.00 88.88 92 ILE A O 1
ATOM 728 N N . VAL A 1 93 ? 5.489 -4.318 -22.648 1.00 92.19 93 VAL A N 1
ATOM 729 C CA . VAL A 1 93 ? 4.238 -5.066 -22.439 1.00 92.19 93 VAL A CA 1
ATOM 730 C C . VAL A 1 93 ? 4.191 -5.671 -21.033 1.00 92.19 93 VAL A C 1
ATOM 732 O O . VAL A 1 93 ? 3.170 -5.553 -20.358 1.00 92.19 93 VAL A O 1
ATOM 735 N N . ALA A 1 94 ? 5.293 -6.246 -20.546 1.00 90.94 94 ALA A N 1
ATOM 736 C CA . ALA A 1 94 ? 5.384 -6.789 -19.193 1.00 90.94 94 ALA A CA 1
ATOM 737 C C . ALA A 1 94 ? 5.206 -5.709 -18.110 1.00 90.94 94 ALA A C 1
ATOM 739 O O . ALA A 1 94 ? 4.484 -5.944 -17.146 1.00 90.94 94 ALA A O 1
ATOM 740 N N . VAL A 1 95 ? 5.793 -4.517 -18.272 1.00 91.69 95 VAL A N 1
ATOM 741 C CA . VAL A 1 95 ? 5.622 -3.377 -17.349 1.00 91.69 95 VAL A CA 1
ATOM 742 C C . VAL A 1 95 ? 4.175 -2.880 -17.345 1.00 91.69 95 VAL A C 1
ATOM 744 O O . VAL A 1 95 ? 3.604 -2.676 -16.271 1.00 91.69 95 VAL A O 1
ATOM 747 N N . VAL A 1 96 ? 3.549 -2.738 -18.519 1.00 91.81 96 VAL A N 1
ATOM 748 C CA . VAL A 1 96 ? 2.136 -2.343 -18.636 1.00 91.81 96 VAL A CA 1
ATOM 749 C C . VAL A 1 96 ? 1.234 -3.379 -17.963 1.00 91.81 96 VAL A C 1
ATOM 751 O O . VAL A 1 96 ? 0.462 -3.017 -17.074 1.00 91.81 96 VAL A O 1
ATOM 754 N N . LEU A 1 97 ? 1.374 -4.666 -18.299 1.00 91.38 97 LEU A N 1
ATOM 755 C CA . LEU A 1 97 ? 0.598 -5.749 -17.687 1.00 91.38 97 LEU A CA 1
ATOM 756 C C . LEU A 1 97 ? 0.820 -5.825 -16.175 1.00 91.38 97 LEU A C 1
ATOM 758 O O . LEU A 1 97 ? -0.150 -5.892 -15.424 1.00 91.38 97 LEU A O 1
ATOM 762 N N . LEU A 1 98 ? 2.068 -5.755 -15.704 1.00 89.69 98 LEU A N 1
ATOM 763 C CA . LEU A 1 98 ? 2.373 -5.778 -14.276 1.00 89.69 98 LEU A CA 1
ATOM 764 C C . LEU A 1 98 ? 1.707 -4.600 -13.560 1.00 89.69 98 LEU A C 1
ATOM 766 O O . LEU A 1 98 ? 1.044 -4.816 -12.550 1.00 89.69 98 LEU A O 1
ATOM 770 N N . SER A 1 99 ? 1.794 -3.381 -14.105 1.00 89.50 99 SER A N 1
ATOM 771 C CA . SER A 1 99 ? 1.134 -2.201 -13.529 1.00 89.50 99 SER A CA 1
ATOM 772 C C . SER A 1 99 ? -0.396 -2.319 -13.493 1.00 89.50 99 SER A C 1
ATOM 774 O O . SER A 1 99 ? -1.015 -1.902 -12.513 1.00 89.50 99 SER A O 1
ATOM 776 N N . ALA A 1 100 ? -0.997 -2.948 -14.510 1.00 88.44 100 ALA A N 1
ATOM 777 C CA . ALA A 1 100 ? -2.435 -3.179 -14.615 1.00 88.44 100 ALA A CA 1
ATOM 778 C C . ALA A 1 100 ? -2.933 -4.302 -13.696 1.00 88.44 100 ALA A C 1
ATOM 780 O O . ALA A 1 100 ? -4.051 -4.225 -13.186 1.00 88.44 100 ALA A O 1
ATOM 781 N N . LEU A 1 101 ? -2.125 -5.337 -13.449 1.00 87.31 101 LEU A N 1
ATOM 782 C CA . LEU A 1 101 ? -2.464 -6.448 -12.556 1.00 87.31 101 LEU A CA 1
ATOM 783 C C . LEU A 1 101 ? -2.132 -6.148 -11.085 1.00 87.31 101 LEU A C 1
ATOM 785 O O . LEU A 1 101 ? -2.803 -6.676 -10.196 1.00 87.31 101 LEU A O 1
ATOM 789 N N . TYR A 1 102 ? -1.142 -5.295 -10.798 1.00 81.88 102 TYR A N 1
ATOM 790 C CA . TYR A 1 102 ? -0.672 -5.036 -9.432 1.00 81.88 102 TYR A CA 1
ATOM 791 C C . TYR A 1 102 ? -1.777 -4.595 -8.450 1.00 81.88 102 TYR A C 1
ATOM 793 O O . TYR A 1 102 ? -1.818 -5.160 -7.354 1.00 81.88 102 TYR A O 1
ATOM 801 N N . PRO A 1 103 ? -2.725 -3.682 -8.778 1.00 83.50 103 PRO A N 1
ATOM 802 C CA . PRO A 1 103 ? -3.769 -3.282 -7.833 1.00 83.50 103 PRO A CA 1
ATOM 803 C C . PRO A 1 103 ? -4.656 -4.450 -7.371 1.00 83.50 103 PRO A C 1
ATOM 805 O O . PRO A 1 103 ? -5.134 -4.429 -6.239 1.00 83.50 103 PRO A O 1
ATOM 808 N N . LYS A 1 104 ? -4.844 -5.491 -8.198 1.00 82.12 104 LYS A N 1
ATOM 809 C CA . LYS A 1 104 ? -5.618 -6.694 -7.840 1.00 82.12 104 LYS A CA 1
ATOM 810 C C . LYS A 1 104 ? -4.963 -7.505 -6.717 1.00 82.12 104 LYS A C 1
ATOM 812 O O . LYS A 1 104 ? -5.662 -8.122 -5.918 1.00 82.12 104 LYS A O 1
ATOM 817 N N . PHE A 1 105 ? -3.632 -7.501 -6.640 1.00 78.44 105 PHE A N 1
ATOM 818 C CA . PHE A 1 105 ? -2.875 -8.238 -5.623 1.00 78.44 105 PHE A CA 1
ATOM 819 C C . PHE A 1 105 ? -2.387 -7.343 -4.476 1.00 78.44 105 PHE A C 1
ATOM 821 O O . PHE A 1 105 ? -2.207 -7.824 -3.358 1.00 78.44 105 PHE A O 1
ATOM 828 N N . GLY A 1 106 ? -2.220 -6.042 -4.721 1.00 82.44 106 GLY A N 1
ATOM 829 C CA . GLY A 1 106 ? -1.689 -5.074 -3.763 1.00 82.44 106 GLY A CA 1
ATOM 830 C C . GLY A 1 106 ? -2.559 -4.844 -2.525 1.00 82.44 106 GLY A C 1
ATOM 831 O O . GLY A 1 106 ? -2.024 -4.426 -1.503 1.00 82.44 106 GLY A O 1
ATOM 832 N N . PHE A 1 107 ? -3.857 -5.155 -2.569 1.00 89.38 107 PHE A N 1
ATOM 833 C CA . PHE A 1 107 ? -4.799 -4.940 -1.463 1.00 89.38 107 PHE A CA 1
ATOM 834 C C . PHE A 1 107 ? -5.327 -6.254 -0.889 1.00 89.38 107 PHE A C 1
ATOM 836 O O . PHE A 1 107 ? -5.346 -7.288 -1.563 1.00 89.38 107 PHE A O 1
ATOM 843 N N . ILE A 1 108 ? -5.735 -6.216 0.378 1.00 90.94 108 ILE A N 1
ATOM 844 C CA . ILE A 1 108 ? -6.410 -7.326 1.050 1.00 90.94 108 ILE A CA 1
ATOM 845 C C . ILE A 1 108 ? -7.424 -6.788 2.063 1.00 90.94 108 ILE A C 1
ATOM 847 O O . ILE A 1 108 ? -7.248 -5.702 2.621 1.00 90.94 108 ILE A O 1
ATOM 851 N N . ARG A 1 109 ? -8.459 -7.588 2.313 1.00 91.38 109 ARG A N 1
ATOM 852 C CA . ARG A 1 109 ? -9.380 -7.447 3.436 1.00 91.38 109 ARG A CA 1
ATOM 853 C C . ARG A 1 109 ? -9.226 -8.676 4.335 1.00 91.38 109 ARG A C 1
ATOM 855 O O . ARG A 1 109 ? -9.162 -9.796 3.831 1.00 91.38 109 ARG A O 1
ATOM 862 N N . ARG A 1 110 ? -9.145 -8.467 5.644 1.00 92.00 110 ARG A N 1
ATOM 863 C CA . ARG A 1 110 ? -9.134 -9.505 6.685 1.00 92.00 110 ARG A CA 1
ATOM 864 C C . ARG A 1 110 ? -10.212 -9.188 7.717 1.00 92.00 110 ARG A C 1
ATOM 866 O O . ARG A 1 110 ? -10.554 -8.020 7.882 1.00 92.00 110 ARG A O 1
ATOM 873 N N . GLN A 1 111 ? -10.749 -10.208 8.374 1.00 90.94 111 GLN A N 1
ATOM 874 C CA . GLN A 1 111 ? -11.762 -10.057 9.417 1.00 90.94 111 GLN A CA 1
ATOM 875 C C . GLN A 1 111 ? -11.323 -10.834 10.652 1.00 90.94 111 GLN A C 1
ATOM 877 O O . GLN A 1 111 ? -10.824 -11.942 10.498 1.00 90.94 111 GLN A O 1
ATOM 882 N N . GLU A 1 112 ? -11.511 -10.248 11.831 1.00 87.06 112 GLU A N 1
ATOM 883 C CA . GLU A 1 112 ? -11.274 -10.872 13.137 1.00 87.06 112 GLU A CA 1
ATOM 884 C C . GLU A 1 112 ? -12.454 -10.649 14.072 1.00 87.06 112 GLU A C 1
ATOM 886 O O . GLU A 1 112 ? -13.194 -9.679 13.911 1.00 87.06 112 GLU A O 1
ATOM 891 N N . ILE A 1 113 ? -12.615 -11.518 15.067 1.00 85.62 113 ILE A N 1
ATOM 892 C CA . ILE A 1 113 ? -13.602 -11.319 16.135 1.00 85.62 113 ILE A CA 1
ATOM 893 C C . ILE A 1 113 ? -13.070 -10.242 17.087 1.00 85.62 113 ILE A C 1
ATOM 895 O O . ILE A 1 113 ? -11.967 -10.367 17.617 1.00 85.62 113 ILE A O 1
ATOM 899 N N . GLY A 1 114 ? -13.848 -9.187 17.330 1.00 85.12 114 GLY A N 1
ATOM 900 C CA . GLY A 1 114 ? -13.450 -8.123 18.248 1.00 85.12 114 GLY A CA 1
ATOM 901 C C . GLY A 1 114 ? -14.349 -6.891 18.205 1.00 85.12 114 GLY A C 1
ATOM 902 O O . GLY A 1 114 ? -15.267 -6.771 17.394 1.00 85.12 114 GLY A O 1
ATOM 903 N N . SER A 1 115 ? -14.058 -5.926 19.074 1.00 88.31 115 SER A N 1
ATOM 904 C CA . SER A 1 115 ? -14.727 -4.625 19.096 1.00 88.31 115 SER A CA 1
ATOM 905 C C . SER A 1 115 ? -13.715 -3.487 19.033 1.00 88.31 115 SER A C 1
ATOM 907 O O . SER A 1 115 ? -12.842 -3.403 19.893 1.00 88.31 115 SER A O 1
ATOM 909 N N . LEU A 1 116 ? -13.887 -2.550 18.094 1.00 87.00 116 LEU A N 1
ATOM 910 C CA . LEU A 1 116 ? -13.126 -1.293 18.027 1.00 87.00 116 LEU A CA 1
ATOM 911 C C . LEU A 1 116 ? -13.080 -0.563 19.378 1.00 87.00 116 LEU A C 1
ATOM 913 O O . LEU A 1 116 ? -12.076 0.067 19.690 1.00 87.00 116 LEU A O 1
ATOM 917 N N . ARG A 1 117 ? -14.153 -0.648 20.179 1.00 86.62 117 ARG A N 1
ATOM 918 C CA . ARG A 1 117 ? -14.255 0.032 21.476 1.00 86.62 117 ARG A CA 1
ATOM 919 C C . ARG A 1 117 ? -13.577 -0.744 22.606 1.00 86.62 117 ARG A C 1
ATOM 921 O O . ARG A 1 117 ? -12.848 -0.136 23.380 1.00 86.62 117 ARG A O 1
ATOM 928 N N . LYS A 1 118 ? -13.799 -2.064 22.709 1.00 87.31 118 LYS A N 1
ATOM 929 C CA . LYS A 1 118 ? -13.187 -2.892 23.773 1.00 87.31 118 LYS A CA 1
ATOM 930 C C . LYS A 1 118 ? -11.704 -3.169 23.521 1.00 87.31 118 LYS A C 1
ATOM 932 O O . LYS A 1 118 ? -10.927 -3.189 24.462 1.00 87.31 118 LYS A O 1
ATOM 937 N N . ASN A 1 119 ? -11.320 -3.367 22.261 1.00 88.38 119 ASN A N 1
ATOM 938 C CA . ASN A 1 119 ? -9.968 -3.755 21.858 1.00 88.38 119 ASN A CA 1
ATOM 939 C C . ASN A 1 119 ? -9.149 -2.579 21.295 1.00 88.38 119 ASN A C 1
ATOM 941 O O . ASN A 1 119 ? -8.154 -2.788 20.599 1.00 88.38 119 ASN A O 1
ATOM 945 N N . ARG A 1 120 ? -9.580 -1.335 21.560 1.00 91.50 120 ARG A N 1
ATOM 946 C CA . ARG A 1 120 ? -8.974 -0.105 21.028 1.00 91.50 120 ARG A CA 1
ATOM 947 C C . ARG A 1 120 ? -7.463 -0.072 21.232 1.00 91.50 120 ARG A C 1
ATOM 949 O O . ARG A 1 120 ? -6.722 0.236 20.305 1.00 91.50 120 ARG A O 1
ATOM 956 N N . GLU A 1 121 ? -7.014 -0.381 22.442 1.00 91.69 121 GLU A N 1
ATOM 957 C CA . GLU A 1 121 ? -5.605 -0.310 22.813 1.00 91.69 121 GLU A CA 1
ATOM 958 C C . GLU A 1 121 ? -4.770 -1.388 22.109 1.00 91.69 121 GLU A C 1
ATOM 960 O O . GLU A 1 121 ? -3.724 -1.078 21.546 1.00 91.69 121 GLU A O 1
ATOM 965 N N . GLN A 1 122 ? -5.267 -2.625 22.028 1.00 90.75 122 GLN A N 1
ATOM 966 C CA . GLN A 1 122 ? -4.624 -3.717 21.289 1.00 90.75 122 GLN A CA 1
ATOM 967 C C . GLN A 1 122 ? -4.504 -3.384 19.793 1.00 90.75 122 GLN A C 1
ATOM 969 O O . GLN A 1 122 ? -3.466 -3.646 19.183 1.00 90.75 122 GLN A O 1
ATOM 974 N N . ILE A 1 123 ? -5.532 -2.753 19.209 1.00 92.12 123 ILE A N 1
ATOM 975 C CA . ILE A 1 123 ? -5.505 -2.243 17.830 1.00 92.12 123 ILE A CA 1
ATOM 976 C C . ILE A 1 123 ? -4.427 -1.162 17.697 1.00 92.12 123 ILE A C 1
ATOM 978 O O . ILE A 1 123 ? -3.522 -1.311 16.876 1.00 92.12 123 ILE A O 1
ATOM 982 N N . LEU A 1 124 ? -4.465 -0.106 18.517 1.00 94.12 124 LEU A N 1
ATOM 983 C CA . LEU A 1 124 ? -3.466 0.967 18.474 1.00 94.12 124 LEU A CA 1
ATOM 984 C C . LEU A 1 124 ? -2.038 0.427 18.627 1.00 94.12 124 LEU A C 1
ATOM 986 O O . LEU A 1 124 ? -1.181 0.763 17.814 1.00 94.12 124 LEU A O 1
ATOM 990 N N . ASN A 1 125 ? -1.792 -0.466 19.585 1.00 93.50 125 ASN A N 1
ATOM 991 C CA . ASN A 1 125 ? -0.478 -1.057 19.829 1.00 93.50 125 ASN A CA 1
ATOM 992 C C . ASN A 1 125 ? -0.014 -1.944 18.658 1.00 93.50 125 ASN A C 1
ATOM 994 O O . ASN A 1 125 ? 1.155 -1.880 18.266 1.00 93.50 125 ASN A O 1
ATOM 998 N N . ALA A 1 126 ? -0.910 -2.706 18.019 1.00 93.56 126 ALA A N 1
ATOM 999 C CA . ALA A 1 126 ? -0.594 -3.456 16.799 1.00 93.56 126 ALA A CA 1
ATOM 1000 C C . ALA A 1 126 ? -0.197 -2.537 15.631 1.00 93.56 126 ALA A C 1
ATOM 1002 O O . ALA A 1 126 ? 0.783 -2.816 14.940 1.00 93.56 126 ALA A O 1
ATOM 1003 N N . PHE A 1 127 ? -0.907 -1.423 15.426 1.00 94.81 127 PHE A N 1
ATOM 1004 C CA . PHE A 1 127 ? -0.607 -0.467 14.356 1.00 94.81 127 PHE A CA 1
ATOM 1005 C C . PHE A 1 127 ? 0.656 0.367 14.635 1.00 94.81 127 PHE A C 1
ATOM 1007 O O . PHE A 1 127 ? 1.517 0.468 13.758 1.00 94.81 127 PHE A O 1
ATOM 1014 N N . VAL A 1 128 ? 0.812 0.910 15.847 1.00 93.81 128 VAL A N 1
ATOM 1015 C CA . VAL A 1 128 ? 1.958 1.747 16.251 1.00 93.81 128 VAL A CA 1
ATOM 1016 C C . VAL A 1 128 ? 3.253 0.942 16.275 1.00 93.81 128 VAL A C 1
ATOM 1018 O O . VAL A 1 128 ? 4.258 1.391 15.725 1.00 93.81 128 VAL A O 1
ATOM 1021 N N . SER A 1 129 ? 3.234 -0.286 16.802 1.00 91.81 129 SER A N 1
ATOM 1022 C CA . SER A 1 129 ? 4.405 -1.174 16.751 1.00 91.81 129 SER A CA 1
ATOM 1023 C C . SER A 1 129 ? 4.774 -1.578 15.313 1.00 91.81 129 SER A C 1
ATOM 1025 O O . SER A 1 129 ? 5.933 -1.882 15.024 1.00 91.81 129 SER A O 1
ATOM 1027 N N . GLU A 1 130 ? 3.812 -1.556 14.386 1.00 92.88 130 GLU A N 1
ATOM 1028 C CA . GLU A 1 130 ? 4.023 -1.680 12.941 1.00 92.88 130 GLU A CA 1
ATOM 1029 C C . GLU A 1 130 ? 4.273 -0.329 12.248 1.00 92.88 130 GLU A C 1
ATOM 1031 O O . GLU A 1 130 ? 4.244 -0.252 11.021 1.00 92.88 130 GLU A O 1
ATOM 1036 N N . GLY A 1 131 ? 4.585 0.747 12.975 1.00 93.12 131 GLY A N 1
ATOM 1037 C CA . GLY A 1 131 ? 4.937 2.061 12.424 1.00 93.12 131 GLY A CA 1
ATOM 1038 C C . GLY A 1 131 ? 3.816 2.734 11.626 1.00 93.12 131 GLY A C 1
ATOM 1039 O O . GLY A 1 131 ? 4.091 3.409 10.629 1.00 93.12 131 GLY A O 1
ATOM 1040 N N . PHE A 1 132 ? 2.565 2.515 12.027 1.00 95.75 132 PHE A N 1
ATOM 1041 C CA . PHE A 1 132 ? 1.393 3.248 11.561 1.00 95.75 132 PHE A CA 1
ATOM 1042 C C . PHE A 1 132 ? 0.804 4.080 12.707 1.00 95.75 132 PHE A C 1
ATOM 1044 O O . PHE A 1 132 ? 0.743 3.621 13.842 1.00 95.75 132 PHE A O 1
ATOM 1051 N N . LYS A 1 133 ? 0.315 5.281 12.402 1.00 94.81 133 LYS A N 1
ATOM 1052 C CA . LYS A 1 133 ? -0.381 6.165 13.347 1.00 94.81 133 LYS A CA 1
ATOM 1053 C C . LYS A 1 133 ? -1.858 6.322 12.979 1.00 94.81 133 LYS A C 1
ATOM 1055 O O . LYS A 1 133 ? -2.172 6.304 11.783 1.00 94.81 133 LYS A O 1
ATOM 1060 N N . PRO A 1 134 ? -2.766 6.484 13.959 1.00 95.69 134 PRO A N 1
ATOM 1061 C CA . PRO A 1 134 ? -4.146 6.862 13.681 1.00 95.69 134 P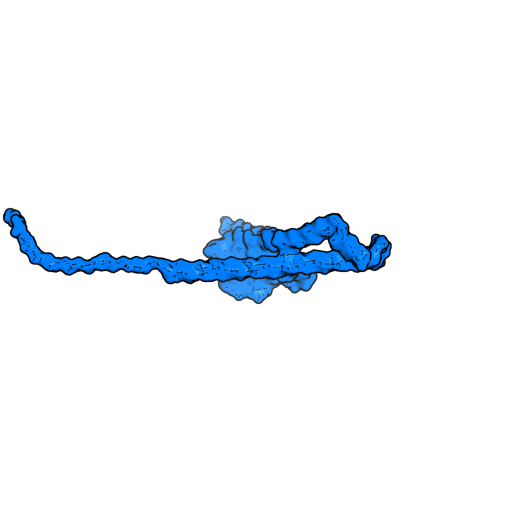RO A CA 1
ATOM 1062 C C . PRO A 1 134 ? -4.189 8.268 13.062 1.00 95.69 134 PRO A C 1
ATOM 1064 O O . PRO A 1 134 ? -3.450 9.165 13.464 1.00 95.69 134 PRO A O 1
ATOM 1067 N N . VAL A 1 135 ? -5.045 8.447 12.058 1.00 94.88 135 VAL A N 1
ATOM 1068 C CA . VAL A 1 135 ? -5.288 9.727 11.361 1.00 94.88 135 VAL A CA 1
ATOM 1069 C C . VAL A 1 135 ? -6.770 10.103 11.379 1.00 94.88 135 VAL A C 1
ATOM 1071 O O . VAL A 1 135 ? -7.106 11.284 11.339 1.00 94.88 135 VAL A O 1
ATOM 1074 N N . ARG A 1 136 ? -7.667 9.116 11.481 1.00 92.81 136 ARG A N 1
ATOM 1075 C CA . ARG A 1 136 ? -9.085 9.323 11.790 1.00 92.81 136 ARG A CA 1
ATOM 1076 C C . ARG A 1 136 ? -9.554 8.243 12.752 1.00 92.81 136 ARG A C 1
ATOM 1078 O O . ARG A 1 136 ? -9.198 7.082 12.584 1.00 92.81 136 ARG A O 1
ATOM 1085 N N . GLU A 1 137 ? -10.383 8.624 13.711 1.00 92.31 137 GLU A N 1
ATOM 1086 C CA . GLU A 1 137 ? -11.054 7.717 14.636 1.00 92.31 137 GLU A CA 1
ATOM 1087 C C . GLU A 1 137 ? -12.531 8.117 14.753 1.00 92.31 137 GLU A C 1
ATOM 1089 O O . GLU A 1 137 ? -12.885 9.293 14.650 1.00 92.31 137 GLU A O 1
ATOM 1094 N N . SER A 1 138 ? -13.410 7.126 14.854 1.00 89.12 138 SER A N 1
ATOM 1095 C CA . SER A 1 138 ? -14.871 7.239 14.910 1.00 89.12 138 SER A CA 1
ATOM 1096 C C . SER A 1 138 ? -15.431 5.942 15.510 1.00 89.12 138 SER A C 1
ATOM 1098 O O . SER A 1 138 ? -14.761 4.912 15.456 1.00 89.12 138 SER A O 1
ATOM 1100 N N . GLU A 1 139 ? -16.662 5.936 16.034 1.00 85.44 139 GLU A N 1
ATOM 1101 C CA . GLU A 1 139 ? -17.208 4.765 16.760 1.00 85.44 139 GLU A CA 1
ATOM 1102 C C . GLU A 1 139 ? -17.214 3.444 15.968 1.00 85.44 139 GLU A C 1
ATOM 1104 O O . GLU A 1 139 ? -17.230 2.363 16.560 1.00 85.44 139 GLU A O 1
ATOM 1109 N N . HIS A 1 140 ? -17.235 3.508 14.635 1.00 89.12 140 HIS A N 1
ATOM 1110 C CA . HIS A 1 140 ? -17.299 2.334 13.758 1.00 89.12 140 HIS A CA 1
ATOM 1111 C C . HIS A 1 140 ? -16.109 2.227 12.793 1.00 89.12 140 HIS A C 1
ATOM 1113 O O . HIS A 1 140 ? -16.054 1.280 12.006 1.00 89.12 140 HIS A O 1
ATOM 1119 N N . GLU A 1 141 ? -15.159 3.168 12.833 1.00 93.69 141 GLU A N 1
ATOM 1120 C CA . GLU A 1 141 ? -13.993 3.170 11.947 1.00 93.69 141 GLU A CA 1
ATOM 1121 C C . GLU A 1 141 ? -12.765 3.834 12.587 1.00 93.69 141 GLU A C 1
ATOM 1123 O O . GLU A 1 141 ? -12.829 4.957 13.082 1.00 93.69 141 GLU A O 1
ATOM 1128 N N . MET A 1 142 ? -11.609 3.184 12.458 1.00 94.75 142 MET A N 1
ATOM 1129 C CA . MET A 1 142 ? -10.293 3.798 12.626 1.00 94.75 142 MET A CA 1
ATOM 1130 C C . MET A 1 142 ? -9.535 3.751 11.297 1.00 94.75 142 MET A C 1
ATOM 1132 O O . MET A 1 142 ? -9.557 2.745 10.585 1.00 94.75 142 MET A O 1
ATOM 1136 N N . VAL A 1 143 ? -8.843 4.836 10.955 1.00 96.31 143 VAL A N 1
ATOM 1137 C CA . VAL A 1 143 ? -8.014 4.949 9.751 1.00 96.31 143 VAL A CA 1
ATOM 1138 C C . VAL A 1 143 ? -6.584 5.252 10.165 1.00 96.31 143 VAL A C 1
ATOM 1140 O O . VAL A 1 143 ? -6.312 6.260 10.820 1.00 96.31 143 VAL A O 1
ATOM 1143 N N . PHE A 1 144 ? -5.672 4.392 9.735 1.00 96.44 144 PHE A N 1
ATOM 1144 C CA . PHE A 1 144 ? -4.250 4.443 10.029 1.00 96.44 144 PHE A CA 1
ATOM 1145 C C . PHE A 1 144 ? -3.445 4.805 8.784 1.00 96.44 144 PHE A C 1
ATOM 1147 O O . PHE A 1 144 ? -3.818 4.454 7.663 1.00 96.44 144 PHE A O 1
ATOM 1154 N N . ARG A 1 145 ? -2.313 5.483 8.984 1.00 96.00 145 ARG A N 1
ATOM 1155 C CA . ARG A 1 145 ? -1.337 5.821 7.938 1.00 96.00 145 ARG A CA 1
ATOM 1156 C C . ARG A 1 145 ? 0.080 5.543 8.397 1.00 96.00 145 ARG A C 1
ATOM 1158 O O . ARG A 1 145 ? 0.347 5.541 9.595 1.00 96.00 145 ARG A O 1
ATOM 1165 N N . ALA A 1 146 ? 0.996 5.317 7.460 1.00 95.31 146 ALA A N 1
ATOM 1166 C CA . ALA A 1 146 ? 2.386 5.059 7.822 1.00 95.31 146 ALA A CA 1
ATOM 1167 C C . ALA A 1 146 ? 3.025 6.312 8.441 1.00 95.31 146 ALA A C 1
ATOM 1169 O O . ALA A 1 146 ? 2.869 7.424 7.932 1.00 95.31 146 ALA A O 1
ATOM 1170 N N . ASP A 1 147 ? 3.739 6.116 9.548 1.00 94.00 147 ASP A N 1
ATOM 1171 C CA . ASP A 1 147 ? 4.207 7.213 10.392 1.00 94.00 147 ASP A CA 1
ATOM 1172 C C . ASP A 1 147 ? 5.320 8.048 9.729 1.00 94.00 147 ASP A C 1
ATOM 1174 O O . ASP A 1 147 ? 5.265 9.282 9.742 1.00 94.00 147 ASP A O 1
ATOM 1178 N N . SER A 1 148 ? 6.268 7.375 9.063 1.00 93.12 148 SER A N 1
ATOM 1179 C CA . SER A 1 148 ? 7.437 7.984 8.417 1.00 93.12 148 SER A CA 1
ATOM 1180 C C . SER A 1 148 ? 7.330 8.073 6.889 1.00 93.12 148 SER A C 1
ATOM 1182 O O . SER A 1 148 ? 6.755 7.206 6.222 1.00 93.12 148 SER A O 1
ATOM 1184 N N . LEU A 1 149 ? 7.956 9.103 6.303 1.00 90.44 149 LEU A N 1
ATOM 1185 C CA . LEU A 1 149 ? 7.995 9.318 4.847 1.00 90.44 149 LEU A CA 1
ATOM 1186 C C . LEU A 1 149 ? 8.617 8.136 4.092 1.00 90.44 149 LEU A C 1
ATOM 1188 O O . LEU A 1 149 ? 8.072 7.714 3.074 1.00 90.44 149 LEU A O 1
ATOM 1192 N N . PHE A 1 150 ? 9.696 7.550 4.621 1.00 90.19 150 PHE A N 1
ATOM 1193 C CA . PHE A 1 150 ? 10.304 6.345 4.052 1.00 90.19 150 PHE A CA 1
ATOM 1194 C C . PHE A 1 150 ? 9.293 5.194 3.983 1.00 90.19 150 PHE A C 1
ATOM 1196 O O . PHE A 1 150 ? 9.107 4.583 2.931 1.00 90.19 150 PHE A O 1
ATOM 1203 N N . LYS A 1 151 ? 8.552 4.939 5.070 1.00 90.44 151 LYS A N 1
ATOM 1204 C CA . LYS A 1 151 ? 7.549 3.872 5.087 1.00 90.44 151 LYS A CA 1
ATOM 1205 C C . LYS A 1 151 ? 6.420 4.141 4.089 1.00 90.44 151 LYS A C 1
ATOM 1207 O O . LYS A 1 151 ? 6.061 3.221 3.355 1.00 90.44 151 LYS A O 1
ATOM 1212 N N . ARG A 1 152 ? 5.941 5.389 3.982 1.00 91.56 152 ARG A N 1
ATOM 1213 C CA . ARG A 1 152 ? 4.960 5.819 2.963 1.00 91.56 152 ARG A CA 1
ATOM 1214 C C . ARG A 1 152 ? 5.469 5.578 1.537 1.00 91.56 152 ARG A C 1
ATOM 1216 O O . ARG A 1 152 ? 4.729 5.018 0.731 1.00 91.56 152 ARG A O 1
ATOM 1223 N N . LEU A 1 153 ? 6.734 5.895 1.250 1.00 87.81 153 LEU A N 1
ATOM 1224 C CA . LEU A 1 153 ? 7.369 5.632 -0.047 1.00 87.81 153 LEU A CA 1
ATOM 1225 C C . LEU A 1 153 ? 7.429 4.127 -0.362 1.00 87.81 153 LEU A C 1
ATOM 1227 O O . LEU A 1 153 ? 7.004 3.716 -1.439 1.00 87.81 153 LEU A O 1
ATOM 1231 N N . THR A 1 154 ? 7.843 3.280 0.591 1.00 87.06 154 THR A N 1
ATOM 1232 C CA . THR A 1 154 ? 7.854 1.810 0.393 1.00 87.06 154 THR A CA 1
ATOM 1233 C C . THR A 1 154 ? 6.459 1.177 0.256 1.00 87.06 154 THR A C 1
ATOM 1235 O O . THR A 1 154 ? 6.348 -0.012 -0.045 1.00 87.06 154 THR A O 1
ATOM 1238 N N . LEU A 1 155 ? 5.394 1.938 0.522 1.00 88.00 155 LEU A N 1
ATOM 1239 C CA . LEU A 1 155 ? 3.993 1.561 0.312 1.00 88.00 155 LEU A CA 1
ATOM 1240 C C . LEU A 1 155 ? 3.366 2.335 -0.865 1.00 88.00 155 LEU A C 1
ATOM 1242 O O . LEU A 1 155 ? 2.150 2.300 -1.043 1.00 88.00 155 LEU A O 1
ATOM 1246 N N . LEU A 1 156 ? 4.179 3.043 -1.664 1.00 88.00 156 LEU A N 1
ATOM 1247 C CA . LEU A 1 156 ? 3.766 3.860 -2.812 1.00 88.00 156 LEU A CA 1
ATOM 1248 C C . LEU A 1 156 ? 2.627 4.841 -2.476 1.00 88.00 156 LEU A C 1
ATOM 1250 O O . LEU A 1 156 ? 1.732 5.092 -3.285 1.00 88.00 156 LEU A O 1
ATOM 1254 N N . PHE A 1 157 ? 2.637 5.377 -1.252 1.00 87.62 157 PHE A N 1
ATOM 1255 C CA . PHE A 1 157 ? 1.594 6.241 -0.687 1.00 87.62 157 PHE A CA 1
ATOM 1256 C C . PHE A 1 157 ? 0.167 5.639 -0.710 1.00 87.62 157 PHE A C 1
ATOM 1258 O O . PHE A 1 157 ? -0.809 6.365 -0.539 1.00 87.62 157 PHE A O 1
ATOM 1265 N N . GLU A 1 158 ? 0.022 4.318 -0.887 1.00 89.19 158 GLU A N 1
ATOM 1266 C CA . GLU A 1 158 ? -1.175 3.538 -0.509 1.00 89.19 158 GLU A CA 1
ATOM 1267 C C . GLU A 1 158 ? -1.034 3.060 0.951 1.00 89.19 158 GLU A C 1
ATOM 1269 O O . GLU A 1 158 ? -1.289 1.906 1.286 1.00 89.19 158 GLU A O 1
ATOM 1274 N N . ASP A 1 159 ? -0.547 3.939 1.828 1.00 92.06 159 ASP A N 1
ATOM 1275 C CA . ASP A 1 159 ? -0.258 3.633 3.232 1.00 92.06 159 ASP A CA 1
ATOM 1276 C C . ASP A 1 159 ? -1.491 3.680 4.150 1.00 92.06 159 ASP A C 1
ATOM 1278 O O . ASP A 1 159 ? -1.359 3.464 5.352 1.00 92.06 159 ASP A O 1
ATOM 1282 N N . GLU A 1 160 ? -2.669 3.961 3.591 1.00 93.88 160 GLU A N 1
ATOM 1283 C CA . GLU A 1 160 ? -3.939 3.976 4.312 1.00 93.88 160 GLU A CA 1
ATOM 1284 C C . GLU A 1 160 ? -4.417 2.547 4.614 1.00 93.88 160 GLU A C 1
ATOM 1286 O O . GLU A 1 160 ? -4.559 1.715 3.712 1.00 93.88 160 GLU A O 1
ATOM 1291 N N . ILE A 1 161 ? -4.689 2.276 5.890 1.00 95.12 161 ILE A N 1
A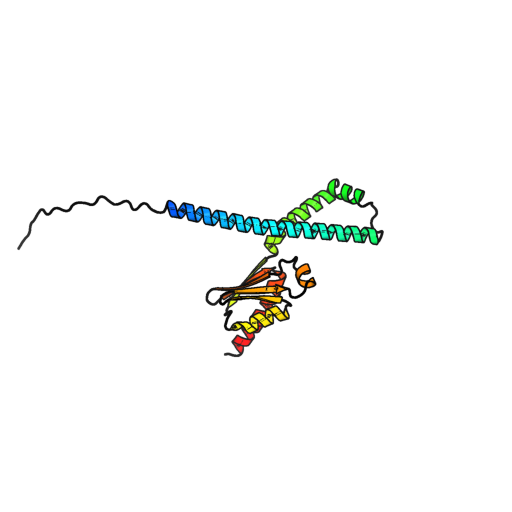TOM 1292 C CA . ILE A 1 161 ? -5.318 1.041 6.360 1.00 95.12 161 ILE A CA 1
ATOM 1293 C C . ILE A 1 161 ? -6.540 1.421 7.192 1.00 95.12 161 ILE A C 1
ATOM 1295 O O . ILE A 1 161 ? -6.448 2.236 8.109 1.00 95.12 161 ILE A O 1
ATOM 1299 N N . ARG A 1 162 ? -7.689 0.832 6.871 1.00 95.44 162 ARG A N 1
ATOM 1300 C CA . ARG A 1 162 ? -8.967 1.053 7.549 1.00 95.44 162 ARG A CA 1
ATOM 1301 C C . ARG A 1 162 ? -9.308 -0.146 8.413 1.00 95.44 162 ARG A C 1
ATOM 1303 O O . ARG A 1 162 ? -9.096 -1.285 8.009 1.00 95.44 162 ARG A O 1
ATOM 1310 N N . VAL A 1 163 ? -9.857 0.127 9.584 1.00 94.81 163 VAL A N 1
ATOM 1311 C CA . VAL A 1 163 ? -10.317 -0.850 10.566 1.00 94.81 163 VAL A CA 1
ATOM 1312 C C . VAL A 1 163 ? -11.764 -0.488 10.861 1.00 94.81 163 VAL A C 1
ATOM 1314 O O . VAL A 1 163 ? -12.027 0.609 11.340 1.00 94.81 163 VAL A O 1
ATOM 1317 N N . THR A 1 164 ? -12.706 -1.356 10.511 1.00 94.69 164 THR A N 1
ATOM 1318 C CA . THR A 1 164 ? -14.150 -1.061 10.541 1.00 94.69 164 THR A CA 1
ATOM 1319 C C . THR A 1 164 ? -14.901 -2.090 11.371 1.00 94.69 164 THR A C 1
ATOM 1321 O O . THR A 1 164 ? -14.609 -3.281 11.274 1.00 94.69 164 THR A O 1
ATOM 1324 N N . GLN A 1 165 ? -15.871 -1.654 12.176 1.00 92.44 165 GLN A N 1
ATOM 1325 C CA . GLN A 1 165 ? -16.740 -2.567 12.924 1.00 92.44 165 GLN A CA 1
ATOM 1326 C C . GLN A 1 165 ? -17.858 -3.097 12.016 1.00 92.44 165 GLN A C 1
ATOM 1328 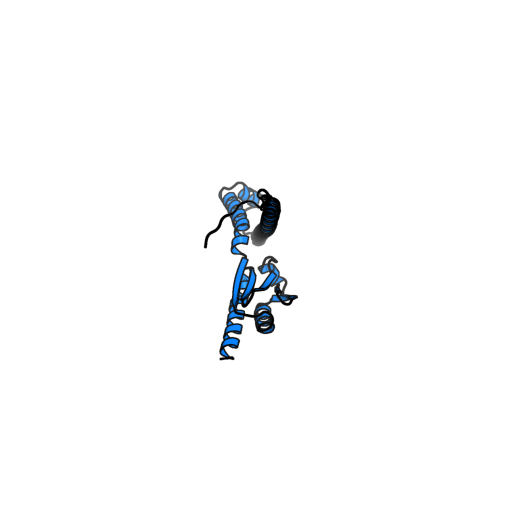O O . GLN A 1 165 ? -18.457 -2.354 11.239 1.00 92.44 165 GLN A O 1
ATOM 1333 N N . THR A 1 166 ? -18.173 -4.386 12.106 1.00 90.12 166 THR A N 1
ATOM 1334 C CA . THR A 1 166 ? -19.302 -5.020 11.410 1.00 90.12 166 THR A CA 1
ATOM 1335 C C . THR A 1 166 ? -19.882 -6.120 12.301 1.00 90.12 166 THR A C 1
ATOM 1337 O O . THR A 1 166 ? -19.434 -7.264 12.273 1.00 90.12 166 THR A O 1
ATOM 1340 N N . GLY A 1 167 ? -20.868 -5.767 13.132 1.00 87.69 167 GLY A N 1
ATOM 1341 C CA . GLY A 1 167 ? -21.386 -6.672 14.165 1.00 87.69 167 GLY A CA 1
ATOM 1342 C C . GLY A 1 167 ? -20.298 -7.006 15.187 1.00 87.69 167 GLY A C 1
ATOM 1343 O O . GLY A 1 167 ? -19.691 -6.097 15.748 1.00 87.69 167 GLY A O 1
ATOM 1344 N N . GLU A 1 168 ? -20.017 -8.292 15.382 1.00 87.38 168 GLU A N 1
ATOM 1345 C CA . GLU A 1 168 ? -18.939 -8.803 16.250 1.00 87.38 168 GLU A CA 1
ATOM 1346 C C . GLU A 1 168 ? -17.558 -8.849 15.567 1.00 87.38 168 GLU A C 1
ATOM 1348 O O . GLU A 1 168 ? -16.565 -9.216 16.195 1.00 87.38 168 GLU A O 1
ATOM 1353 N N . TRP A 1 169 ? -17.484 -8.478 14.285 1.00 89.81 169 TRP A N 1
ATOM 1354 C CA . TRP A 1 169 ? -16.269 -8.568 13.480 1.00 89.81 169 TRP A CA 1
ATOM 1355 C C . TRP A 1 169 ? -15.603 -7.207 13.292 1.00 89.81 169 TRP A C 1
ATOM 1357 O O . TRP A 1 169 ? -16.250 -6.214 12.953 1.00 89.81 169 TRP A O 1
ATOM 1367 N N . ILE A 1 170 ? -14.280 -7.183 13.407 1.00 92.62 170 ILE A N 1
ATOM 1368 C CA . ILE A 1 170 ? -13.418 -6.096 12.957 1.00 92.62 170 ILE A CA 1
ATOM 1369 C C . ILE A 1 170 ? -12.903 -6.444 11.564 1.00 92.62 170 ILE A C 1
ATOM 1371 O O . ILE A 1 170 ? -12.220 -7.447 11.376 1.00 92.62 170 ILE A O 1
ATOM 1375 N N . THR A 1 171 ? -13.184 -5.594 10.581 1.00 94.25 171 THR A N 1
ATOM 1376 C CA . THR A 1 171 ? -12.679 -5.731 9.213 1.00 94.25 171 THR A CA 1
ATOM 1377 C C . THR A 1 171 ? -11.503 -4.784 8.984 1.00 94.25 171 THR A C 1
ATOM 1379 O O . THR A 1 171 ? -11.675 -3.564 9.024 1.00 94.25 171 THR A O 1
ATOM 1382 N N . ILE A 1 172 ? -10.322 -5.340 8.702 1.00 94.88 172 ILE A N 1
ATOM 1383 C CA . ILE A 1 172 ? -9.103 -4.603 8.343 1.00 94.88 172 ILE A CA 1
ATOM 1384 C C . ILE A 1 172 ? -8.931 -4.627 6.821 1.00 94.88 172 ILE A C 1
ATOM 1386 O O . ILE A 1 172 ? -8.810 -5.697 6.222 1.00 94.88 172 ILE A O 1
ATOM 1390 N N . GLU A 1 173 ? -8.882 -3.459 6.186 1.00 94.19 173 GLU A N 1
ATOM 1391 C CA . GLU A 1 173 ? -8.706 -3.298 4.740 1.00 94.19 173 GLU A CA 1
ATOM 1392 C C . GLU A 1 173 ? -7.568 -2.324 4.420 1.00 94.19 173 GLU A C 1
ATOM 1394 O O . GLU A 1 173 ? -7.462 -1.255 5.014 1.00 94.19 173 GLU A O 1
ATOM 1399 N N . GLY A 1 174 ? -6.721 -2.670 3.452 1.00 92.88 174 GLY A N 1
ATOM 1400 C CA . GLY A 1 174 ? -5.621 -1.807 3.023 1.00 92.88 174 GLY A CA 1
ATOM 1401 C C . GLY A 1 174 ? -4.585 -2.543 2.182 1.00 92.88 174 GLY A C 1
ATOM 1402 O O . GLY A 1 174 ? -4.839 -3.629 1.649 1.00 92.88 174 GLY A O 1
ATOM 1403 N N . ILE A 1 175 ? -3.395 -1.953 2.059 1.00 91.69 175 ILE A N 1
ATOM 1404 C CA . ILE A 1 175 ? -2.275 -2.561 1.333 1.00 91.69 175 ILE A CA 1
ATOM 1405 C C . ILE A 1 175 ? -1.845 -3.884 1.989 1.00 91.69 175 ILE A C 1
ATOM 1407 O O . ILE A 1 175 ? -1.542 -3.932 3.183 1.00 91.69 175 ILE A O 1
ATOM 1411 N N . ARG A 1 176 ? -1.773 -4.968 1.203 1.00 89.62 176 ARG A N 1
ATOM 1412 C CA . ARG A 1 176 ? -1.557 -6.355 1.661 1.00 89.62 176 ARG A CA 1
ATOM 1413 C C . ARG A 1 176 ? -0.373 -6.487 2.617 1.00 89.62 176 ARG A C 1
ATOM 1415 O O . ARG A 1 176 ? -0.490 -7.136 3.649 1.00 89.62 176 ARG A O 1
ATOM 1422 N N . ARG A 1 177 ? 0.753 -5.842 2.292 1.00 89.00 177 ARG A N 1
ATOM 1423 C CA . ARG A 1 177 ? 1.991 -5.881 3.092 1.00 89.00 177 ARG A CA 1
ATOM 1424 C C . ARG A 1 177 ? 1.869 -5.155 4.439 1.00 89.00 177 ARG A C 1
ATOM 1426 O O . ARG A 1 177 ? 2.600 -5.484 5.365 1.00 89.00 177 ARG A O 1
ATOM 1433 N N . GLY A 1 178 ? 0.989 -4.158 4.536 1.00 90.38 178 GLY A N 1
ATOM 1434 C CA . GLY A 1 178 ? 0.671 -3.474 5.789 1.00 90.38 178 GLY A CA 1
ATOM 1435 C C . GLY A 1 178 ? -0.314 -4.290 6.620 1.00 90.38 178 GLY A C 1
ATOM 1436 O O . GLY A 1 178 ? 0.012 -4.680 7.736 1.00 90.38 178 GLY A O 1
ATOM 1437 N N . VAL A 1 179 ? -1.464 -4.629 6.025 1.00 92.31 179 VAL A N 1
ATOM 1438 C CA . VAL A 1 179 ? -2.532 -5.399 6.683 1.00 92.31 179 VAL A CA 1
ATOM 1439 C C . VAL A 1 179 ? -2.012 -6.720 7.237 1.00 92.31 179 VAL A C 1
ATOM 1441 O O . VAL A 1 179 ? -2.289 -7.012 8.388 1.00 92.31 179 VAL A O 1
ATOM 1444 N N . ALA A 1 180 ? -1.231 -7.495 6.475 1.00 91.12 180 ALA A N 1
ATOM 1445 C CA . ALA A 1 180 ? -0.755 -8.803 6.932 1.00 91.12 180 ALA A CA 1
ATOM 1446 C C . ALA A 1 180 ? 0.060 -8.724 8.235 1.00 91.12 180 ALA A C 1
ATOM 1448 O O . ALA A 1 180 ? -0.202 -9.490 9.155 1.00 91.12 180 ALA A O 1
ATOM 1449 N N . ARG A 1 181 ? 1.011 -7.783 8.348 1.00 90.38 181 ARG A N 1
ATOM 1450 C CA . ARG A 1 181 ? 1.843 -7.662 9.558 1.00 90.38 181 ARG A CA 1
ATOM 1451 C C . ARG A 1 181 ? 1.046 -7.179 10.767 1.00 90.38 181 ARG A C 1
ATOM 1453 O O . ARG A 1 181 ? 1.180 -7.748 11.845 1.00 90.38 181 ARG A O 1
ATOM 1460 N N . VAL A 1 182 ? 0.190 -6.175 10.569 1.00 92.44 182 VAL A N 1
ATOM 1461 C CA . VAL A 1 182 ? -0.670 -5.656 11.642 1.00 92.44 182 VAL A CA 1
ATOM 1462 C C . VAL A 1 182 ? -1.660 -6.721 12.112 1.00 92.44 182 VAL A C 1
ATOM 1464 O O . VAL A 1 182 ? -1.834 -6.897 13.311 1.00 92.44 182 VAL A O 1
ATOM 1467 N N . TYR A 1 183 ? -2.261 -7.463 11.181 1.00 91.94 183 TYR A N 1
ATOM 1468 C CA . TYR A 1 183 ? -3.199 -8.551 11.455 1.00 91.94 183 TYR A CA 1
ATOM 1469 C C . TYR A 1 183 ? -2.573 -9.642 12.333 1.00 91.94 183 TYR A C 1
ATOM 1471 O O . TYR A 1 183 ? -3.136 -9.954 13.375 1.00 91.94 183 TYR A O 1
ATOM 1479 N N . TYR A 1 184 ? -1.375 -10.140 11.994 1.00 89.50 184 TYR A N 1
ATOM 1480 C CA . TYR A 1 184 ? -0.690 -11.146 12.820 1.00 89.50 184 TYR A CA 1
ATOM 1481 C C . TYR A 1 184 ? -0.378 -10.646 14.242 1.00 89.50 184 TYR A C 1
ATOM 1483 O O . TYR A 1 184 ? -0.510 -11.405 15.200 1.00 89.50 184 TYR A O 1
ATOM 1491 N N . ARG A 1 185 ? 0.005 -9.370 14.411 1.00 88.75 185 ARG A N 1
ATOM 1492 C CA . ARG A 1 185 ? 0.213 -8.798 15.754 1.00 88.75 185 ARG A CA 1
ATOM 1493 C C . ARG A 1 185 ? -1.088 -8.593 16.518 1.00 88.75 185 ARG A C 1
ATOM 1495 O O . ARG A 1 185 ? -1.139 -8.910 17.700 1.00 88.75 185 ARG A O 1
ATOM 1502 N N . LEU A 1 186 ? -2.130 -8.091 15.856 1.00 89.62 186 LEU A N 1
ATOM 1503 C CA . LEU A 1 186 ? -3.434 -7.896 16.481 1.00 89.62 186 LEU A CA 1
ATOM 1504 C C . LEU A 1 186 ? -4.021 -9.228 16.950 1.00 89.62 186 LEU A C 1
ATOM 1506 O O . LEU A 1 186 ? -4.463 -9.306 18.089 1.00 89.62 186 LEU A O 1
ATOM 1510 N N . GLN A 1 187 ? -3.965 -10.266 16.112 1.00 88.12 187 GLN A N 1
ATOM 1511 C CA . GLN A 1 187 ? -4.403 -11.612 16.473 1.00 88.12 187 GLN A CA 1
ATOM 1512 C C . GLN A 1 187 ? -3.694 -12.090 17.752 1.00 88.12 187 GLN A C 1
ATOM 1514 O O . GLN A 1 187 ? -4.363 -12.465 18.710 1.00 88.12 187 GLN A O 1
ATOM 1519 N N . SER A 1 188 ? -2.364 -11.946 17.832 1.00 86.12 188 SER A N 1
ATOM 1520 C CA . SER A 1 188 ? -1.601 -12.309 19.036 1.00 86.12 188 SER A CA 1
ATOM 1521 C C . SER A 1 188 ? -2.011 -11.526 20.294 1.00 86.12 188 SER A C 1
ATOM 1523 O O . SER A 1 188 ? -2.011 -12.093 21.386 1.00 86.12 188 SER A O 1
ATOM 1525 N N . TYR A 1 189 ? -2.377 -10.243 20.178 1.00 85.31 189 TYR A N 1
ATOM 1526 C CA . TYR A 1 189 ? -2.884 -9.473 21.322 1.00 85.31 189 TYR A CA 1
ATOM 1527 C C . TYR A 1 189 ? -4.307 -9.884 21.725 1.00 85.31 189 TYR A C 1
ATOM 1529 O O . TYR A 1 189 ? -4.593 -9.974 22.916 1.00 85.31 189 TYR A O 1
ATOM 1537 N N . LEU A 1 190 ? -5.189 -10.155 20.758 1.00 83.12 190 LEU A N 1
ATOM 1538 C CA . LEU A 1 190 ? -6.563 -10.596 21.018 1.00 83.12 190 LEU A CA 1
ATOM 1539 C C . LEU A 1 190 ? -6.608 -11.994 21.650 1.00 83.12 190 LEU A C 1
ATOM 1541 O O . LEU A 1 190 ? -7.391 -12.212 22.570 1.00 83.12 190 LEU A O 1
ATOM 1545 N N . GLU A 1 191 ? -5.751 -12.916 21.206 1.00 82.44 191 GLU A N 1
ATOM 1546 C CA . GLU A 1 191 ? -5.611 -14.258 21.788 1.00 82.44 191 GLU A CA 1
ATOM 1547 C C . GLU A 1 191 ? -5.130 -14.197 23.244 1.00 82.44 191 GLU A C 1
ATOM 1549 O O . GLU A 1 191 ? -5.717 -14.847 24.103 1.00 82.44 191 GLU A O 1
ATOM 1554 N N . ARG A 1 192 ? -4.132 -13.355 23.558 1.00 80.75 192 ARG A N 1
ATOM 1555 C CA . ARG A 1 192 ? -3.676 -13.150 24.948 1.00 80.75 192 ARG A CA 1
ATOM 1556 C C . ARG A 1 192 ? -4.794 -12.630 25.842 1.00 80.75 192 ARG A C 1
ATOM 1558 O O . ARG A 1 192 ? -5.097 -13.254 26.849 1.00 80.75 192 ARG A O 1
ATOM 1565 N N . THR A 1 193 ? -5.465 -11.554 25.429 1.00 77.00 193 THR A N 1
ATOM 1566 C CA . THR A 1 193 ? -6.578 -10.993 26.206 1.00 77.00 193 THR A CA 1
ATOM 1567 C C . THR A 1 193 ? -7.773 -11.950 26.288 1.00 77.00 193 THR A C 1
ATOM 1569 O O . THR A 1 193 ? -8.522 -11.871 27.252 1.00 77.00 193 THR A O 1
ATOM 1572 N N . ARG A 1 194 ? -7.983 -12.878 25.342 1.00 77.75 194 ARG A N 1
ATOM 1573 C CA . ARG A 1 194 ? -8.991 -13.942 25.514 1.00 77.75 194 ARG A CA 1
ATOM 1574 C C . ARG A 1 194 ? -8.576 -14.914 26.622 1.00 77.75 194 ARG A C 1
ATOM 1576 O O . ARG A 1 194 ? -9.360 -15.125 27.535 1.00 77.75 194 ARG A O 1
ATOM 1583 N N . ASN A 1 195 ? -7.350 -15.430 26.564 1.00 74.94 195 ASN A N 1
ATOM 1584 C CA . ASN A 1 195 ? -6.847 -16.434 27.507 1.00 74.94 195 ASN A CA 1
ATOM 1585 C C . ASN A 1 195 ? -6.625 -15.885 28.932 1.00 74.94 195 ASN A C 1
ATOM 1587 O O . ASN A 1 195 ? -6.552 -16.658 29.875 1.00 74.94 195 ASN A O 1
ATOM 1591 N N . GLU A 1 196 ? -6.493 -14.566 29.098 1.00 70.00 196 GLU A N 1
ATOM 1592 C CA . GLU A 1 196 ? -6.438 -13.884 30.405 1.00 70.00 196 GLU A CA 1
ATOM 1593 C C . GLU A 1 196 ? -7.824 -13.715 31.066 1.00 70.00 196 GLU A C 1
ATOM 1595 O O . GLU A 1 196 ? -7.897 -13.287 32.216 1.00 70.00 196 GLU A O 1
ATOM 1600 N N . ASN A 1 197 ? -8.917 -13.998 30.343 1.00 61.81 197 ASN A N 1
ATOM 1601 C CA . ASN A 1 197 ? -10.304 -13.844 30.805 1.00 61.81 197 ASN A CA 1
ATOM 1602 C C . ASN A 1 197 ? -11.077 -15.184 30.899 1.00 61.81 197 ASN A C 1
ATOM 1604 O O . ASN A 1 197 ? -12.291 -15.153 31.116 1.00 61.81 197 ASN A O 1
ATOM 1608 N N . GLU A 1 198 ? -10.397 -16.325 30.726 1.00 52.91 198 GLU A N 1
ATOM 1609 C CA . GLU A 1 198 ? -10.894 -17.689 31.008 1.00 52.91 198 GLU A CA 1
ATOM 1610 C C . GLU A 1 198 ? -10.264 -18.244 32.298 1.00 52.91 198 GLU A C 1
ATOM 1612 O O . GLU A 1 198 ? -11.016 -18.888 33.065 1.00 52.91 198 GLU A O 1
#

Foldseek 3Di:
DDDDDDDDDDDDPPDPPPDDDPVVVVVVVVVVVVVVVVVVVVLVVQLVLQLVVVVVVVVVVVVVCVVVVVDPDDPVVVVVCLVPPPVNVVVVVVSSVCSNCVVVQFKDKDKDFAACVVCVVLLQCLQVVLQWHWPDDDRFKTKIFHNDPVVCVVSSVQRIWMWGDDPRMTMIITGPVNCVSSVVSSVVVVVVVVVVVD